Protein AF-A0A9D2F2S7-F1 (afdb_monomer_lite)

Structure (mmCIF, N/CA/C/O backbone):
data_AF-A0A9D2F2S7-F1
#
_entry.id   AF-A0A9D2F2S7-F1
#
loop_
_atom_site.group_PDB
_atom_site.id
_atom_site.type_symbol
_atom_site.label_atom_id
_atom_site.label_alt_id
_atom_site.label_comp_id
_atom_site.label_asym_id
_atom_site.label_entity_id
_atom_site.label_seq_id
_atom_site.pdbx_PDB_ins_code
_atom_site.Cartn_x
_atom_site.Cartn_y
_atom_site.Cartn_z
_atom_site.occupancy
_atom_site.B_iso_or_equiv
_atom_site.auth_seq_id
_atom_site.auth_comp_id
_atom_site.auth_asym_id
_atom_site.auth_atom_id
_atom_site.pdbx_PDB_model_num
ATOM 1 N N . MET A 1 1 ? -14.289 27.407 26.993 1.00 36.75 1 MET A N 1
ATOM 2 C CA . MET A 1 1 ? -13.180 26.966 26.116 1.00 36.75 1 MET A CA 1
ATOM 3 C C . MET A 1 1 ? -13.785 26.617 24.763 1.00 36.75 1 MET A C 1
ATOM 5 O O . MET A 1 1 ? -14.788 25.922 24.744 1.00 36.75 1 MET A O 1
ATOM 9 N N . ASN A 1 2 ? -13.261 27.208 23.687 1.00 32.12 2 ASN A N 1
ATOM 10 C CA . ASN A 1 2 ? -13.871 27.303 22.353 1.00 32.12 2 ASN A CA 1
ATOM 11 C C . ASN A 1 2 ? -14.291 25.959 21.729 1.00 32.12 2 ASN A C 1
ATOM 13 O O . ASN A 1 2 ? -13.457 25.080 21.537 1.00 32.12 2 ASN A O 1
ATOM 17 N N . GLU A 1 3 ? -15.547 25.870 21.282 1.00 39.00 3 GLU A N 1
ATOM 18 C CA . GLU A 1 3 ? -16.088 24.775 20.455 1.00 39.00 3 GLU A CA 1
ATOM 19 C C . GLU A 1 3 ? -15.627 24.815 18.976 1.00 39.00 3 GLU A C 1
ATOM 21 O O . GLU A 1 3 ? -16.043 23.996 18.163 1.00 39.00 3 GLU A O 1
ATOM 26 N N . CYS A 1 4 ? -14.737 25.742 18.605 1.00 36.19 4 CYS A N 1
ATOM 27 C CA . CYS A 1 4 ? -14.435 26.095 17.211 1.00 36.19 4 CYS A CA 1
ATOM 28 C C . CYS A 1 4 ? -13.336 25.243 16.530 1.00 36.19 4 CYS A C 1
ATOM 30 O O . CYS A 1 4 ? -12.723 25.693 15.571 1.00 36.19 4 CYS A O 1
ATOM 32 N N . ASN A 1 5 ? -13.026 24.033 17.011 1.00 45.00 5 ASN A N 1
ATOM 33 C CA . ASN A 1 5 ? -12.027 23.181 16.340 1.00 45.00 5 ASN A CA 1
ATOM 34 C C . ASN A 1 5 ? -12.241 21.674 16.571 1.00 45.00 5 ASN A C 1
ATOM 36 O O . ASN A 1 5 ? -11.300 20.929 16.844 1.00 45.00 5 ASN A O 1
ATOM 40 N N . LYS A 1 6 ? -13.486 21.190 16.455 1.00 58.75 6 LYS A N 1
ATOM 41 C CA . LYS A 1 6 ? -13.722 19.745 16.293 1.00 58.75 6 LYS A CA 1
ATOM 42 C C . LYS A 1 6 ? -13.285 19.331 14.887 1.00 58.75 6 LYS A C 1
ATOM 44 O O . LYS A 1 6 ? -14.079 19.324 13.952 1.00 58.75 6 LYS A O 1
ATOM 49 N N . ILE A 1 7 ? -11.996 19.038 14.739 1.00 64.56 7 ILE A N 1
ATOM 50 C CA . ILE A 1 7 ? -11.441 18.421 13.532 1.00 64.56 7 ILE A CA 1
ATOM 51 C C . ILE A 1 7 ? -12.136 17.063 13.358 1.00 64.56 7 ILE A C 1
ATOM 53 O O . ILE A 1 7 ? -12.169 16.264 14.295 1.00 64.56 7 ILE A O 1
ATOM 57 N N . ALA A 1 8 ? -12.731 16.830 12.186 1.00 69.31 8 ALA A N 1
ATOM 58 C CA . ALA A 1 8 ? -13.354 15.552 11.853 1.00 69.31 8 ALA A CA 1
ATOM 59 C C . ALA A 1 8 ? -12.310 14.425 11.888 1.00 69.31 8 ALA A C 1
ATOM 61 O O . ALA A 1 8 ? -11.159 14.646 11.514 1.00 69.31 8 ALA A O 1
ATOM 62 N N . ASP A 1 9 ? -12.705 13.227 12.327 1.00 72.38 9 ASP A N 1
ATOM 63 C CA . ASP A 1 9 ? -11.800 12.075 12.351 1.00 72.38 9 ASP A CA 1
ATOM 64 C C . ASP A 1 9 ? -11.354 11.734 10.914 1.00 72.38 9 ASP A C 1
ATOM 66 O O . ASP A 1 9 ? -12.202 11.414 10.077 1.00 72.38 9 ASP A O 1
ATOM 70 N N . PRO A 1 10 ? -10.048 11.815 10.594 1.00 78.56 10 PRO A N 1
ATOM 71 C CA . PRO A 1 10 ? -9.540 11.551 9.248 1.00 78.56 10 PRO A CA 1
ATOM 72 C C . PRO A 1 10 ? -9.424 10.056 8.926 1.00 78.56 10 PRO A C 1
ATOM 74 O O . PRO A 1 10 ? -9.244 9.688 7.762 1.00 78.56 10 PRO A O 1
ATOM 77 N N . THR A 1 11 ? -9.508 9.191 9.938 1.00 78.75 11 THR A N 1
ATOM 78 C CA . THR A 1 11 ? -9.300 7.740 9.824 1.00 78.75 11 THR A CA 1
ATOM 79 C C . THR A 1 11 ? -10.209 7.068 8.781 1.00 78.75 11 THR A C 1
ATOM 81 O O . THR A 1 11 ? -9.697 6.293 7.971 1.00 78.75 11 THR A O 1
ATOM 84 N N . PRO A 1 12 ? -11.522 7.372 8.704 1.00 82.19 12 PRO A N 1
ATOM 85 C CA . PRO A 1 12 ? -12.415 6.724 7.747 1.00 82.19 12 PRO A CA 1
ATOM 86 C C . PRO A 1 12 ? -12.049 7.049 6.294 1.00 82.19 12 PRO A C 1
ATOM 88 O O . PRO A 1 12 ? -12.023 6.161 5.442 1.00 82.19 12 PRO A O 1
ATOM 91 N N . LEU A 1 13 ? -11.711 8.315 6.022 1.00 82.12 13 LEU A N 1
ATOM 92 C CA . LEU A 1 13 ? -11.285 8.766 4.699 1.00 82.12 13 LEU A CA 1
ATOM 93 C C . LEU A 1 13 ? -9.942 8.137 4.314 1.00 82.12 13 LEU A C 1
ATOM 95 O O . LEU A 1 13 ? -9.804 7.630 3.203 1.00 82.12 13 LEU A O 1
ATOM 99 N N . GLY A 1 14 ? -8.977 8.121 5.240 1.00 79.06 14 GLY A N 1
ATOM 100 C CA . GLY A 1 14 ? -7.673 7.492 5.026 1.00 79.06 14 GLY A CA 1
ATOM 101 C C . GLY A 1 14 ? -7.805 6.010 4.679 1.00 79.06 14 GLY A C 1
ATOM 102 O O . GLY A 1 14 ? -7.175 5.542 3.729 1.00 79.06 14 GLY A O 1
ATOM 103 N N . ASN A 1 15 ? -8.685 5.289 5.375 1.00 83.00 15 ASN A N 1
ATOM 104 C CA . ASN A 1 15 ? -8.913 3.869 5.130 1.00 83.00 15 ASN A CA 1
ATOM 105 C C . ASN A 1 15 ? -9.568 3.602 3.767 1.00 83.00 15 ASN A C 1
ATOM 107 O O . ASN A 1 15 ? -9.100 2.738 3.025 1.00 83.00 15 ASN A O 1
ATOM 111 N N . ILE A 1 16 ? -10.591 4.374 3.391 1.00 84.88 16 ILE A N 1
ATOM 112 C CA . ILE A 1 16 ? -11.255 4.231 2.084 1.00 84.88 16 ILE A CA 1
ATOM 113 C C . ILE A 1 16 ? -10.281 4.524 0.945 1.00 84.88 16 ILE A C 1
ATOM 115 O O . ILE A 1 16 ? -10.168 3.721 0.020 1.00 84.88 16 ILE A O 1
ATOM 119 N N . VAL A 1 17 ? -9.556 5.644 1.014 1.00 82.56 17 VAL A N 1
ATOM 120 C CA . VAL A 1 17 ? -8.612 6.036 -0.042 1.00 82.56 17 VAL A CA 1
ATOM 121 C C . VAL A 1 17 ? -7.488 5.009 -0.164 1.00 82.56 17 VAL A C 1
ATOM 123 O O . VAL A 1 17 ? -7.182 4.581 -1.273 1.00 82.56 17 VAL A O 1
ATOM 126 N N . THR A 1 18 ? -6.925 4.546 0.955 1.00 81.88 18 THR A N 1
ATOM 127 C CA . THR A 1 18 ? -5.880 3.507 0.949 1.00 81.88 18 THR A CA 1
ATOM 128 C C . THR A 1 18 ? -6.398 2.202 0.342 1.00 81.88 18 THR A C 1
ATOM 130 O O . THR A 1 18 ? -5.731 1.614 -0.506 1.00 81.88 18 THR A O 1
ATOM 133 N N . GLY A 1 19 ? -7.605 1.762 0.712 1.00 81.69 19 GLY A N 1
ATOM 134 C CA . GLY A 1 19 ? -8.217 0.562 0.141 1.00 81.69 19 GLY A CA 1
ATOM 135 C C . GLY A 1 19 ? -8.464 0.681 -1.366 1.00 81.69 19 GLY A C 1
ATOM 136 O O . GLY A 1 19 ? -8.109 -0.224 -2.119 1.00 81.69 19 GLY A O 1
ATOM 137 N N . LEU A 1 20 ? -8.992 1.819 -1.828 1.00 82.81 20 LEU A N 1
ATOM 138 C CA . LEU A 1 20 ? -9.206 2.092 -3.253 1.00 82.81 20 LEU A CA 1
ATOM 139 C C . LEU A 1 20 ? -7.895 2.123 -4.043 1.00 82.81 20 LEU A C 1
ATOM 141 O O . LEU A 1 20 ? -7.837 1.576 -5.139 1.00 82.81 20 LEU A O 1
ATOM 145 N N . VAL A 1 21 ? -6.838 2.715 -3.486 1.00 79.75 21 VAL A N 1
ATOM 146 C CA . VAL A 1 21 ? -5.507 2.732 -4.108 1.00 79.75 21 VAL A CA 1
ATOM 147 C C . VAL A 1 21 ? -4.931 1.327 -4.233 1.00 79.75 21 VAL A C 1
ATOM 149 O O . VAL A 1 21 ? -4.371 0.982 -5.269 1.00 79.75 21 VAL A O 1
ATOM 152 N N . LEU A 1 22 ? -5.067 0.492 -3.204 1.00 80.00 22 LEU A N 1
ATOM 153 C CA . LEU A 1 22 ? -4.606 -0.893 -3.288 1.00 80.00 22 LEU A CA 1
ATOM 154 C C . LEU A 1 22 ? -5.397 -1.676 -4.345 1.00 80.00 22 LEU A C 1
ATOM 156 O O . LEU A 1 22 ? -4.795 -2.432 -5.103 1.00 80.00 22 LEU A O 1
ATOM 160 N N . PHE A 1 23 ? -6.707 -1.434 -4.473 1.00 80.75 23 PHE A N 1
ATOM 161 C CA . PHE A 1 23 ? -7.528 -2.005 -5.547 1.00 80.75 23 PHE A CA 1
ATOM 162 C C . PHE A 1 23 ? -7.193 -1.478 -6.945 1.00 80.75 23 PHE A C 1
ATOM 164 O O . PHE A 1 23 ? -7.424 -2.187 -7.918 1.00 80.75 23 PHE A O 1
ATOM 171 N N . THR A 1 24 ? -6.678 -0.262 -7.100 1.00 74.94 24 THR A N 1
ATOM 172 C CA . THR A 1 24 ? -6.261 0.235 -8.422 1.00 74.94 24 THR A CA 1
ATOM 173 C C . THR A 1 24 ? -4.842 -0.196 -8.771 1.00 74.94 24 THR A C 1
ATOM 175 O O . THR A 1 24 ? -4.554 -0.464 -9.936 1.00 74.94 24 THR A O 1
ATOM 178 N N . LEU A 1 25 ? -3.963 -0.322 -7.775 1.00 73.38 25 LEU A N 1
ATOM 179 C CA . LEU A 1 25 ? -2.566 -0.703 -7.969 1.00 73.38 25 LEU A CA 1
ATOM 180 C C . LEU A 1 25 ? -2.335 -2.216 -7.995 1.00 73.38 25 LEU A C 1
ATOM 182 O O . LEU A 1 25 ? -1.302 -2.628 -8.514 1.00 73.38 25 LEU A O 1
ATOM 186 N N . TRP A 1 26 ? -3.250 -3.063 -7.510 1.00 75.44 26 TRP A N 1
ATOM 187 C CA . TRP A 1 26 ? -3.022 -4.518 -7.488 1.00 75.44 26 TRP A CA 1
ATOM 188 C C . TRP A 1 26 ? -2.575 -5.116 -8.841 1.00 75.44 26 TRP A C 1
ATOM 190 O O . TRP A 1 26 ? -1.590 -5.854 -8.838 1.00 75.44 26 TRP A O 1
ATOM 200 N N . PRO A 1 27 ? -3.157 -4.777 -10.017 1.00 71.44 27 PRO A N 1
ATOM 201 C CA . PRO A 1 27 ? -2.738 -5.394 -11.276 1.00 71.44 27 PRO A CA 1
ATOM 202 C C . PRO A 1 27 ? -1.309 -4.977 -11.641 1.00 71.44 27 PRO A C 1
ATOM 204 O O . PRO A 1 27 ? -0.564 -5.739 -12.250 1.00 71.44 27 PRO A O 1
ATOM 207 N N . VAL A 1 28 ? -0.914 -3.774 -11.224 1.00 71.00 28 VAL A N 1
ATOM 208 C CA . VAL A 1 28 ? 0.421 -3.212 -11.418 1.00 71.00 28 VAL A CA 1
ATOM 209 C C . VAL A 1 28 ? 1.436 -3.883 -10.490 1.00 71.00 28 VAL A C 1
ATOM 211 O O . VAL A 1 28 ? 2.498 -4.302 -10.943 1.00 71.00 28 VAL A O 1
ATOM 214 N N . LEU A 1 29 ? 1.094 -4.049 -9.209 1.00 68.75 29 LEU A N 1
ATOM 215 C CA . LEU A 1 29 ? 1.954 -4.666 -8.192 1.00 68.75 29 LEU A CA 1
ATOM 216 C C . LEU A 1 29 ? 2.286 -6.132 -8.502 1.00 68.75 29 LEU A C 1
ATOM 218 O O . LEU A 1 29 ? 3.364 -6.606 -8.150 1.00 68.75 29 LEU A O 1
ATOM 222 N N . PHE A 1 30 ? 1.381 -6.841 -9.179 1.00 68.81 30 PHE A N 1
ATOM 223 C CA . PHE A 1 30 ? 1.549 -8.259 -9.515 1.00 68.81 30 PHE A CA 1
ATOM 224 C C . PHE A 1 30 ? 1.938 -8.514 -10.975 1.00 68.81 30 PHE A C 1
ATOM 226 O O . PHE A 1 30 ? 2.022 -9.671 -11.381 1.00 68.81 30 PHE A O 1
ATOM 233 N N . GLY A 1 31 ? 2.223 -7.461 -11.750 1.00 66.75 31 GLY A N 1
ATOM 234 C CA . GLY A 1 31 ? 2.655 -7.584 -13.148 1.00 66.75 31 GLY A CA 1
ATOM 235 C C . GLY A 1 31 ? 1.577 -8.134 -14.086 1.00 66.75 31 GLY A C 1
ATOM 236 O O . GLY A 1 31 ? 1.901 -8.728 -15.108 1.00 66.75 31 GLY A O 1
ATOM 237 N N . LEU A 1 32 ? 0.304 -7.967 -13.721 1.00 70.25 32 LEU A N 1
ATOM 238 C CA . LEU A 1 32 ? -0.859 -8.325 -14.539 1.00 70.25 32 LEU A CA 1
ATOM 239 C C . LEU A 1 32 ? -1.264 -7.190 -15.493 1.00 70.25 32 LEU A C 1
ATOM 241 O O . LEU A 1 32 ? -2.006 -7.425 -16.442 1.00 70.25 32 LEU A O 1
ATOM 245 N N . ALA A 1 33 ? -0.803 -5.965 -15.230 1.00 70.38 33 ALA A N 1
ATOM 246 C CA . ALA A 1 33 ? -0.967 -4.815 -16.110 1.00 70.38 33 ALA A CA 1
ATOM 247 C C . ALA A 1 33 ? 0.213 -4.694 -17.081 1.00 70.38 33 ALA A C 1
ATOM 249 O O . ALA A 1 33 ? 1.373 -4.795 -16.677 1.00 70.38 33 ALA A O 1
ATOM 250 N N . ASP A 1 34 ? -0.088 -4.415 -18.348 1.00 69.94 34 ASP A N 1
ATOM 251 C CA . ASP A 1 34 ? 0.914 -4.009 -19.328 1.00 69.94 34 ASP A CA 1
ATOM 252 C C . ASP A 1 34 ? 1.375 -2.557 -19.086 1.00 69.94 34 ASP A C 1
ATOM 254 O O . ASP A 1 34 ? 0.798 -1.800 -18.297 1.00 69.94 34 ASP A O 1
ATOM 258 N N . THR A 1 35 ? 2.451 -2.144 -19.757 1.00 68.06 35 THR A N 1
ATOM 259 C CA . THR A 1 35 ? 3.027 -0.795 -19.615 1.00 68.06 35 THR A CA 1
ATOM 260 C C . THR A 1 35 ? 2.041 0.312 -19.989 1.00 68.06 35 THR A C 1
ATOM 262 O O . THR A 1 35 ? 2.069 1.387 -19.390 1.00 68.06 35 THR A O 1
ATOM 265 N N . THR A 1 36 ? 1.130 0.047 -20.925 1.00 70.25 36 THR A N 1
ATOM 266 C CA . THR A 1 36 ? 0.043 0.947 -21.329 1.00 70.25 36 THR A CA 1
ATOM 267 C C . THR A 1 36 ? -1.018 1.117 -20.242 1.00 70.25 36 THR A C 1
ATOM 269 O O . THR A 1 36 ? -1.390 2.250 -19.929 1.00 70.25 36 THR A O 1
ATOM 272 N N . ALA A 1 37 ? -1.463 0.037 -19.599 1.00 69.50 37 ALA A N 1
ATOM 273 C CA . ALA A 1 37 ? -2.387 0.090 -18.470 1.00 69.50 37 ALA A CA 1
ATOM 274 C C . ALA A 1 37 ? -1.737 0.743 -17.244 1.00 69.50 37 ALA A C 1
ATOM 276 O O . ALA A 1 37 ? -2.373 1.562 -16.578 1.00 69.50 37 ALA A O 1
ATOM 277 N N . MET A 1 38 ? -0.455 0.460 -16.980 1.00 67.31 38 MET A N 1
ATOM 278 C CA . MET A 1 38 ? 0.314 1.169 -15.952 1.00 67.31 38 MET A CA 1
ATOM 279 C C . MET A 1 38 ? 0.336 2.674 -16.231 1.00 67.31 38 MET A C 1
ATOM 281 O O . MET A 1 38 ? 0.018 3.459 -15.341 1.00 67.31 38 MET A O 1
ATOM 285 N N . ALA A 1 39 ? 0.639 3.087 -17.464 1.00 68.12 39 ALA A N 1
ATOM 286 C CA . ALA A 1 39 ? 0.673 4.497 -17.841 1.00 68.12 39 ALA A CA 1
ATOM 287 C C . ALA A 1 39 ? -0.688 5.199 -17.685 1.00 68.12 39 ALA A C 1
ATOM 289 O O . ALA A 1 39 ? -0.735 6.363 -17.285 1.00 68.12 39 ALA A O 1
ATOM 290 N N . ALA A 1 40 ? -1.791 4.493 -17.944 1.00 70.69 40 ALA A N 1
ATOM 291 C CA . ALA A 1 40 ? -3.142 5.036 -17.829 1.00 70.69 40 ALA A CA 1
ATOM 292 C C . ALA A 1 40 ? -3.629 5.170 -16.374 1.00 70.69 40 ALA A C 1
ATOM 294 O O . ALA A 1 40 ? -4.303 6.144 -16.044 1.00 70.69 40 ALA A O 1
ATOM 295 N N . VAL A 1 41 ? -3.305 4.211 -15.499 1.00 70.69 41 VAL A N 1
ATOM 296 C CA . VAL A 1 41 ? -3.812 4.158 -14.109 1.00 70.69 41 VAL A CA 1
ATOM 297 C C . VAL A 1 41 ? -2.958 4.988 -13.145 1.00 70.69 41 VAL A C 1
ATOM 299 O O . VAL A 1 41 ? -3.451 5.507 -12.143 1.00 70.69 41 VAL A O 1
ATOM 302 N N . MET A 1 42 ? -1.679 5.170 -13.458 1.00 71.62 42 MET A N 1
ATOM 303 C CA . MET A 1 42 ? -0.708 5.835 -12.591 1.00 71.62 42 MET A CA 1
ATOM 304 C C . MET A 1 42 ? -1.035 7.282 -12.189 1.00 71.62 42 MET A C 1
ATOM 306 O O . MET A 1 42 ? -0.892 7.596 -11.006 1.00 71.62 42 MET A O 1
ATOM 310 N N . PRO A 1 43 ? -1.510 8.168 -13.088 1.00 69.00 43 PRO A N 1
ATOM 311 C CA . PRO A 1 43 ? -1.933 9.515 -12.701 1.00 69.00 43 PRO A CA 1
ATOM 312 C C . PRO A 1 43 ? -3.067 9.508 -11.667 1.00 69.00 43 PRO A C 1
ATOM 314 O O . PRO A 1 43 ? -3.077 10.329 -10.752 1.00 69.00 43 PRO A O 1
ATOM 317 N N . TRP A 1 44 ? -3.989 8.545 -11.768 1.00 69.81 44 TRP A N 1
ATOM 318 C CA . TRP A 1 44 ? -5.102 8.385 -10.829 1.00 69.81 44 TRP A CA 1
ATOM 319 C C . TRP A 1 44 ? -4.635 7.872 -9.470 1.00 69.81 44 TRP A C 1
ATOM 321 O O . TRP A 1 44 ? -5.079 8.373 -8.439 1.00 69.81 44 TRP A O 1
ATOM 331 N N . ALA A 1 45 ? -3.704 6.916 -9.457 1.00 70.75 45 ALA A N 1
ATOM 332 C CA . ALA A 1 45 ? -3.085 6.455 -8.219 1.00 70.75 45 ALA A CA 1
ATOM 333 C C . ALA A 1 45 ? -2.315 7.598 -7.533 1.00 70.75 45 ALA A C 1
ATOM 335 O O . ALA A 1 45 ? -2.504 7.844 -6.344 1.00 70.75 45 ALA A O 1
ATOM 336 N N . LEU A 1 46 ? -1.521 8.369 -8.283 1.00 73.19 46 LEU A N 1
ATOM 337 C CA . LEU A 1 46 ? -0.778 9.520 -7.759 1.00 73.19 46 LEU A CA 1
ATOM 338 C C . LEU A 1 46 ? -1.690 10.636 -7.230 1.00 73.19 46 LEU A C 1
ATOM 340 O O . LEU A 1 46 ? -1.337 11.286 -6.246 1.00 73.19 46 LEU A O 1
ATOM 344 N N . ALA A 1 47 ? -2.878 10.828 -7.809 1.00 73.88 47 ALA A N 1
ATOM 345 C CA . ALA A 1 47 ? -3.863 11.785 -7.303 1.00 73.88 47 ALA A CA 1
ATOM 346 C C . ALA A 1 47 ? -4.361 11.449 -5.882 1.00 73.88 47 ALA A C 1
ATOM 348 O O . ALA A 1 47 ? -4.799 12.342 -5.155 1.00 73.88 47 ALA A O 1
ATOM 349 N N . ALA A 1 48 ? -4.249 10.191 -5.445 1.00 73.75 48 ALA A N 1
ATOM 350 C CA . ALA A 1 48 ? -4.587 9.789 -4.082 1.00 73.75 48 ALA A CA 1
ATOM 351 C C . ALA A 1 48 ? -3.490 10.129 -3.054 1.00 73.75 48 ALA A C 1
ATOM 353 O O . ALA A 1 48 ? -3.789 10.264 -1.867 1.00 73.75 48 ALA A O 1
ATOM 354 N N . ALA A 1 49 ? -2.236 10.325 -3.480 1.00 75.75 49 ALA A N 1
ATOM 355 C CA . ALA A 1 49 ? -1.117 10.649 -2.593 1.00 75.75 49 ALA A CA 1
ATOM 356 C C . ALA A 1 49 ? -1.348 11.895 -1.706 1.00 75.75 49 ALA A C 1
ATOM 358 O O . ALA A 1 49 ? -1.150 11.787 -0.491 1.00 75.75 49 ALA A O 1
ATOM 359 N N . PRO A 1 50 ? -1.810 13.057 -2.222 1.00 77.75 50 PRO A N 1
ATOM 360 C CA . PRO A 1 50 ? -2.090 14.216 -1.372 1.00 77.75 50 PRO A CA 1
ATOM 361 C C . PRO A 1 50 ? -3.199 13.941 -0.352 1.00 77.75 50 PRO A C 1
ATOM 363 O O . PRO A 1 50 ? -3.088 14.375 0.792 1.00 77.75 50 PRO A O 1
ATOM 366 N N . LEU A 1 51 ? -4.235 13.179 -0.718 1.00 80.44 51 LEU A N 1
ATOM 367 C CA . LEU A 1 51 ? -5.311 12.813 0.207 1.00 80.44 51 LEU A CA 1
ATOM 368 C C . LEU A 1 51 ? -4.785 11.952 1.359 1.00 80.44 51 LEU A C 1
ATOM 370 O O . LEU A 1 51 ? -5.119 12.200 2.519 1.00 80.44 51 LEU A O 1
ATOM 374 N N . ILE A 1 52 ? -3.910 10.984 1.081 1.00 79.06 52 ILE A N 1
ATOM 375 C CA . ILE A 1 52 ? -3.372 10.139 2.149 1.00 79.06 52 ILE A CA 1
ATOM 376 C C . ILE A 1 52 ? -2.368 10.895 3.028 1.00 79.06 52 ILE A C 1
ATOM 378 O O . ILE A 1 52 ? -2.396 10.747 4.252 1.00 79.06 52 ILE A O 1
ATOM 382 N N . LEU A 1 53 ? -1.546 11.778 2.455 1.00 79.94 53 LEU A N 1
ATOM 383 C CA . LEU A 1 53 ? -0.675 12.656 3.244 1.00 79.94 53 LEU A CA 1
ATOM 384 C C . LEU A 1 53 ? -1.487 13.567 4.172 1.00 79.94 53 LEU A C 1
ATOM 386 O O . LEU A 1 53 ? -1.146 13.706 5.347 1.00 79.94 53 LEU A O 1
ATOM 390 N N . LEU A 1 54 ? -2.591 14.134 3.679 1.00 82.50 54 LEU A N 1
ATOM 391 C CA . LEU A 1 54 ? -3.490 14.962 4.482 1.00 82.50 54 LEU A CA 1
ATOM 392 C C . LEU A 1 54 ? -4.135 14.164 5.619 1.00 82.50 54 LEU A C 1
ATOM 394 O O . LEU A 1 54 ? -4.096 14.612 6.765 1.00 82.50 54 LEU A O 1
ATOM 398 N N . THR A 1 55 ? -4.676 12.975 5.338 1.00 81.69 55 THR A N 1
ATOM 399 C CA . THR A 1 55 ? -5.288 12.128 6.381 1.00 81.69 55 THR A CA 1
ATOM 400 C C . THR A 1 55 ? -4.265 11.662 7.420 1.00 81.69 55 THR A C 1
ATOM 402 O O . THR A 1 55 ? -4.566 11.667 8.612 1.00 81.69 55 THR A O 1
ATOM 405 N N . SER A 1 56 ? -3.032 11.355 7.007 1.00 78.94 56 SER A N 1
ATOM 406 C CA . SER A 1 56 ? -1.942 10.972 7.916 1.00 78.94 56 SER A CA 1
ATOM 407 C C . SER A 1 56 ? -1.505 12.147 8.795 1.00 78.94 56 SER A C 1
ATOM 409 O O 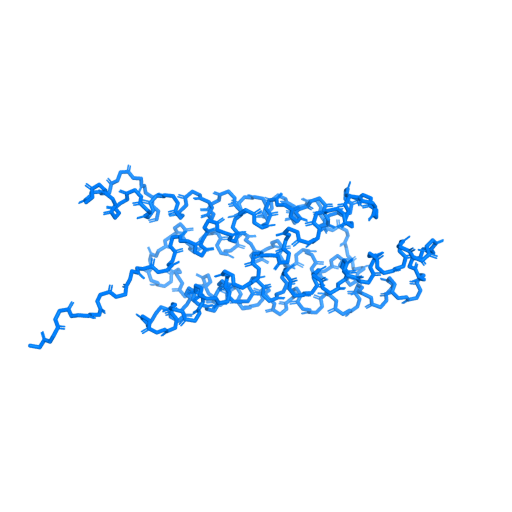. SER A 1 56 ? -1.379 12.003 10.010 1.00 78.94 56 SER A O 1
ATOM 411 N N . ALA A 1 57 ? -1.341 13.341 8.216 1.00 81.50 57 ALA A N 1
ATOM 412 C CA . ALA A 1 57 ? -1.009 14.554 8.964 1.00 81.50 57 ALA A CA 1
ATOM 413 C C . ALA A 1 57 ? -2.111 14.935 9.966 1.00 81.50 57 ALA A C 1
ATOM 415 O O . ALA A 1 57 ? -1.819 15.346 11.091 1.00 81.50 57 ALA A O 1
ATOM 416 N N . GLN A 1 58 ? -3.380 14.777 9.586 1.00 81.88 58 GLN A N 1
ATOM 417 C CA . GLN A 1 58 ? -4.504 14.989 10.494 1.00 81.88 58 GLN A CA 1
ATOM 418 C C . GLN A 1 58 ? -4.547 13.925 11.599 1.00 81.88 58 GLN A C 1
ATOM 420 O O . GLN A 1 58 ? -4.771 14.284 12.751 1.00 81.88 58 GLN A O 1
ATOM 425 N N . ALA A 1 59 ? -4.252 12.657 11.295 1.00 79.50 59 ALA A N 1
ATOM 426 C CA . ALA A 1 59 ? -4.179 11.589 12.294 1.00 79.50 59 ALA A CA 1
ATOM 427 C C . ALA A 1 59 ? -3.062 11.832 13.329 1.00 79.50 59 ALA A C 1
ATOM 429 O O . ALA A 1 59 ? -3.260 11.589 14.519 1.00 79.50 59 ALA A O 1
ATOM 430 N N . PHE A 1 60 ? -1.920 12.401 12.916 1.00 79.19 60 PHE A N 1
ATOM 431 C CA . PHE A 1 60 ? -0.893 12.873 13.856 1.00 79.19 60 PHE A CA 1
ATOM 432 C C . PHE A 1 60 ? -1.408 13.994 14.763 1.00 79.19 60 PHE A C 1
ATOM 434 O O . PHE A 1 60 ? -1.153 13.979 15.966 1.00 79.19 60 PHE A O 1
ATOM 441 N N . ARG A 1 61 ? -2.165 14.952 14.213 1.00 79.44 61 ARG A N 1
ATOM 442 C CA . ARG A 1 61 ? -2.737 16.067 14.989 1.00 79.44 61 ARG A CA 1
ATOM 443 C C . ARG A 1 61 ? -3.803 15.622 15.991 1.00 79.44 61 ARG A C 1
ATOM 445 O O . ARG A 1 61 ? -3.963 16.284 17.010 1.00 79.44 61 ARG A O 1
ATOM 452 N N . THR A 1 62 ? -4.508 14.522 15.732 1.00 76.19 62 THR A N 1
ATOM 453 C CA . THR A 1 62 ? -5.516 13.956 16.645 1.00 76.19 62 THR A CA 1
ATOM 454 C C . THR A 1 62 ? -4.939 12.944 17.644 1.00 76.19 62 THR A C 1
ATOM 456 O O . THR A 1 62 ? -5.687 12.381 18.439 1.00 76.19 62 THR A O 1
ATOM 459 N N . GLY A 1 63 ? -3.619 12.714 17.639 1.00 73.94 63 GLY A N 1
ATOM 460 C CA . GLY A 1 63 ? -2.945 11.777 18.547 1.00 73.94 63 GLY A CA 1
ATOM 461 C C . GLY A 1 63 ? -3.038 10.303 18.131 1.00 73.94 63 GLY A C 1
ATOM 462 O O . GLY A 1 63 ? -2.534 9.436 18.845 1.00 73.94 63 GLY A O 1
ATOM 463 N N . ASN A 1 64 ? -3.621 9.994 16.967 1.00 76.19 64 ASN A N 1
ATOM 464 C CA . ASN A 1 64 ? -3.679 8.640 16.412 1.00 76.19 64 ASN A CA 1
ATOM 465 C C . ASN A 1 64 ? -2.378 8.295 15.663 1.00 76.19 64 ASN A C 1
ATOM 467 O O . ASN A 1 64 ? -2.345 8.148 14.440 1.00 76.19 64 ASN A O 1
ATOM 471 N N . VAL A 1 65 ? -1.285 8.168 16.420 1.00 74.56 65 VAL A N 1
ATOM 472 C CA . VAL A 1 65 ? 0.063 7.912 15.884 1.00 74.56 65 VAL A CA 1
ATOM 473 C C . VAL A 1 65 ? 0.131 6.578 15.138 1.00 74.56 65 VAL A C 1
ATOM 475 O O . VAL A 1 65 ? 0.748 6.495 14.082 1.00 74.56 65 VAL A O 1
ATOM 478 N N . ILE A 1 66 ? -0.537 5.540 15.647 1.00 71.50 66 ILE A N 1
ATOM 479 C CA . ILE A 1 66 ? -0.504 4.203 15.038 1.00 71.50 66 ILE A CA 1
ATOM 480 C C . ILE A 1 66 ? -1.193 4.218 13.667 1.00 71.50 66 ILE A C 1
ATOM 482 O O . ILE A 1 66 ? -0.629 3.712 12.698 1.00 71.50 66 ILE A O 1
ATOM 486 N N . GLY A 1 67 ? -2.374 4.836 13.560 1.00 69.25 67 GLY A N 1
ATOM 487 C CA . GLY A 1 67 ? -3.081 4.979 12.285 1.00 69.25 67 GLY A CA 1
ATOM 488 C C . GLY A 1 67 ? -2.324 5.857 11.287 1.00 69.25 67 GLY A C 1
ATOM 489 O O . GLY A 1 67 ? -2.248 5.518 10.107 1.00 69.25 67 GLY A O 1
ATOM 490 N N . ALA A 1 68 ? -1.703 6.941 11.761 1.00 71.12 68 ALA A N 1
ATOM 491 C CA . ALA A 1 68 ? -0.898 7.829 10.927 1.00 71.12 68 ALA A CA 1
ATOM 492 C C . ALA A 1 68 ? 0.342 7.127 10.351 1.00 71.12 68 ALA A C 1
ATOM 494 O O . ALA A 1 68 ? 0.640 7.273 9.167 1.00 71.12 68 ALA A O 1
ATOM 495 N N . VAL A 1 69 ? 1.039 6.331 11.168 1.00 73.69 69 VAL A N 1
ATOM 496 C CA . VAL A 1 69 ? 2.207 5.554 10.733 1.00 73.69 69 VAL A CA 1
ATOM 497 C C . VAL A 1 69 ? 1.794 4.418 9.804 1.00 73.69 69 VAL A C 1
ATOM 499 O O . VAL A 1 69 ? 2.451 4.221 8.790 1.00 73.69 69 VAL A O 1
ATOM 502 N N . ALA A 1 70 ? 0.700 3.705 10.087 1.00 71.88 70 ALA A N 1
ATOM 503 C CA . ALA A 1 70 ? 0.213 2.642 9.209 1.00 71.88 70 ALA A CA 1
ATOM 504 C C . ALA A 1 70 ? -0.170 3.191 7.825 1.00 71.88 70 ALA A C 1
ATOM 506 O O . ALA A 1 70 ? 0.363 2.730 6.818 1.00 71.88 70 ALA A O 1
ATOM 507 N N . ASN A 1 71 ? -1.014 4.225 7.763 1.00 72.00 71 ASN A N 1
ATOM 508 C CA . ASN A 1 71 ? -1.429 4.832 6.493 1.00 72.00 71 ASN A CA 1
ATOM 509 C C . ASN A 1 71 ? -0.259 5.514 5.771 1.00 72.00 71 ASN A C 1
ATOM 511 O O . ASN A 1 71 ? -0.143 5.395 4.551 1.00 72.00 71 ASN A O 1
ATOM 515 N N . GLY A 1 72 ? 0.636 6.173 6.509 1.00 69.00 72 GLY A N 1
ATOM 516 C CA . GLY A 1 72 ? 1.825 6.821 5.961 1.00 69.00 72 GLY A CA 1
ATOM 517 C C . GLY A 1 72 ? 2.854 5.832 5.409 1.00 69.00 72 GLY A C 1
ATOM 518 O O . GLY A 1 72 ? 3.360 6.044 4.312 1.00 69.00 72 GLY A O 1
ATOM 519 N N . ALA A 1 73 ? 3.137 4.737 6.119 1.00 69.69 73 ALA A N 1
ATOM 520 C CA . ALA A 1 73 ? 4.071 3.703 5.671 1.00 69.69 73 ALA A CA 1
ATOM 521 C C . ALA A 1 73 ? 3.519 2.926 4.474 1.00 69.69 73 ALA A C 1
ATOM 523 O O . ALA A 1 73 ? 4.229 2.751 3.484 1.00 69.69 73 ALA A O 1
ATOM 524 N N . LEU A 1 74 ? 2.245 2.520 4.537 1.00 69.94 74 LEU A N 1
ATOM 525 C CA . LEU A 1 74 ? 1.567 1.853 3.428 1.00 69.94 74 LEU A CA 1
ATOM 526 C C . LEU A 1 74 ? 1.613 2.735 2.185 1.00 69.94 74 LEU A C 1
ATOM 528 O O . LEU A 1 74 ? 2.092 2.298 1.150 1.00 69.94 74 LEU A O 1
ATOM 532 N N . SER A 1 75 ? 1.237 4.004 2.310 1.00 67.69 75 SER A N 1
ATOM 533 C CA . SER A 1 75 ? 1.196 4.925 1.171 1.00 67.69 75 SER A CA 1
ATOM 534 C C . SER A 1 75 ? 2.577 5.338 0.690 1.00 67.69 75 SER A C 1
ATOM 536 O O . SER A 1 75 ? 2.799 5.439 -0.508 1.00 67.69 75 SER A O 1
ATOM 538 N N . GLY A 1 76 ? 3.545 5.540 1.578 1.00 67.44 76 GLY A N 1
ATOM 539 C CA . GLY A 1 76 ? 4.920 5.825 1.175 1.00 67.44 76 GLY A CA 1
ATOM 540 C C . GLY A 1 76 ? 5.480 4.705 0.298 1.00 67.44 76 GLY A C 1
ATOM 541 O O . GLY A 1 76 ? 5.959 4.951 -0.806 1.00 67.44 76 GLY A O 1
ATOM 542 N N . VAL A 1 77 ? 5.336 3.462 0.750 1.00 68.06 77 VAL A N 1
ATOM 543 C CA . VAL A 1 77 ? 5.909 2.294 0.074 1.00 68.06 77 VAL A CA 1
ATOM 544 C C . VAL A 1 77 ? 5.085 1.892 -1.153 1.00 68.06 77 VAL A C 1
ATOM 546 O O . VAL A 1 77 ? 5.652 1.572 -2.192 1.00 68.06 77 VAL A O 1
ATOM 549 N N . THR A 1 78 ? 3.751 1.959 -1.113 1.00 65.00 78 THR A N 1
ATOM 550 C CA . THR A 1 78 ? 2.929 1.567 -2.270 1.00 65.00 78 THR A CA 1
ATOM 551 C C . THR A 1 78 ? 2.703 2.688 -3.272 1.00 65.00 78 THR A C 1
ATOM 553 O O . THR A 1 78 ? 2.644 2.390 -4.458 1.00 65.00 78 THR A O 1
ATOM 556 N N . LEU A 1 79 ? 2.572 3.951 -2.856 1.00 67.31 79 LEU A N 1
ATOM 557 C CA . LEU A 1 79 ? 2.301 5.067 -3.773 1.00 67.31 79 LEU A CA 1
ATOM 558 C C . LEU A 1 79 ? 3.544 5.813 -4.205 1.00 67.31 79 LEU A C 1
ATOM 560 O O . LEU A 1 79 ? 3.626 6.130 -5.380 1.00 67.31 79 LEU A O 1
ATOM 564 N N . VAL A 1 80 ? 4.493 6.133 -3.323 1.00 67.38 80 VAL A N 1
ATOM 565 C CA . VAL A 1 80 ? 5.664 6.915 -3.765 1.00 67.38 80 VAL A CA 1
ATOM 566 C C . VAL A 1 80 ? 6.571 6.034 -4.613 1.00 67.38 80 VAL A C 1
ATOM 568 O O . VAL A 1 80 ? 6.978 6.437 -5.697 1.00 67.38 80 VAL A O 1
ATOM 571 N N . GLN A 1 81 ? 6.814 4.799 -4.183 1.00 67.38 81 GLN A N 1
ATOM 572 C CA . GLN A 1 81 ? 7.700 3.882 -4.895 1.00 67.38 81 GLN A CA 1
ATOM 573 C C . GLN A 1 81 ? 7.122 3.438 -6.246 1.00 67.38 81 GLN A C 1
ATOM 575 O O . GLN A 1 81 ? 7.749 3.643 -7.288 1.00 67.38 81 GLN A O 1
ATOM 580 N N . ASN A 1 82 ? 5.880 2.935 -6.268 1.00 69.56 82 ASN A N 1
ATOM 581 C CA . ASN A 1 82 ? 5.230 2.581 -7.537 1.00 69.56 82 ASN A CA 1
ATOM 582 C C . ASN A 1 82 ? 4.844 3.816 -8.355 1.00 69.56 82 ASN A C 1
ATOM 584 O O . ASN A 1 82 ? 4.846 3.743 -9.578 1.00 69.56 82 ASN A O 1
ATOM 588 N N . GLY A 1 83 ? 4.579 4.945 -7.694 1.00 66.31 83 GLY A N 1
ATOM 589 C CA . GLY A 1 83 ? 4.313 6.257 -8.284 1.00 66.31 83 GLY A CA 1
ATOM 590 C C . GLY A 1 83 ? 5.477 6.803 -9.106 1.00 66.31 83 GLY A C 1
ATOM 591 O O . GLY A 1 83 ? 5.319 7.251 -10.242 1.00 66.31 83 GLY A O 1
ATOM 592 N N . VAL A 1 84 ? 6.679 6.731 -8.543 1.00 71.62 84 VAL A N 1
ATOM 593 C CA . VAL A 1 84 ? 7.908 7.102 -9.247 1.00 71.62 84 VAL A CA 1
ATOM 594 C C . VAL A 1 84 ? 8.194 6.096 -10.359 1.00 71.62 84 VAL A C 1
ATOM 596 O O . VAL A 1 84 ? 8.505 6.501 -11.478 1.00 71.62 84 VAL A O 1
ATOM 599 N N . TRP A 1 85 ? 8.013 4.796 -10.103 1.00 72.19 85 TRP A N 1
ATOM 600 C CA . TRP A 1 85 ? 8.217 3.771 -11.127 1.00 72.19 85 TRP A CA 1
ATOM 601 C C . TRP A 1 85 ? 7.299 3.952 -12.338 1.00 72.19 85 TRP A C 1
ATOM 603 O O . TRP A 1 85 ? 7.756 3.965 -13.479 1.00 72.19 85 TRP A O 1
ATOM 613 N N . GLY A 1 86 ? 6.003 4.135 -12.117 1.00 69.12 86 GLY A N 1
ATOM 614 C CA . GLY A 1 86 ? 5.079 4.332 -13.220 1.00 69.12 86 GLY A CA 1
ATOM 615 C C . GLY A 1 86 ? 5.294 5.665 -13.942 1.00 69.12 86 GLY A C 1
ATOM 616 O O . GLY A 1 86 ? 5.091 5.710 -15.149 1.00 69.12 86 GLY A O 1
ATOM 617 N N . ALA A 1 87 ? 5.794 6.716 -13.279 1.00 69.94 87 ALA A N 1
ATOM 618 C CA . ALA A 1 87 ? 6.221 7.939 -13.966 1.00 69.94 87 ALA A CA 1
ATOM 619 C C . ALA A 1 87 ? 7.406 7.682 -14.917 1.00 69.94 87 ALA A C 1
ATOM 621 O O . ALA A 1 87 ? 7.409 8.179 -16.044 1.00 69.94 87 ALA A O 1
ATOM 622 N N . VAL A 1 88 ? 8.372 6.850 -14.506 1.00 75.25 88 VAL A N 1
ATOM 623 C CA . VAL A 1 88 ? 9.461 6.385 -15.382 1.00 75.25 88 VAL A CA 1
ATOM 624 C C . VAL A 1 88 ? 8.892 5.604 -16.572 1.00 75.25 88 VAL A C 1
ATOM 626 O O . VAL A 1 88 ? 9.240 5.900 -17.714 1.00 75.25 88 VAL A O 1
ATOM 629 N N . VAL A 1 89 ? 7.969 4.667 -16.339 1.00 73.81 89 VAL A N 1
ATOM 630 C CA . VAL A 1 89 ? 7.315 3.896 -17.415 1.00 73.81 89 VAL A CA 1
ATOM 631 C C . VAL A 1 89 ? 6.570 4.813 -18.389 1.00 73.81 89 VAL A C 1
ATOM 633 O O . VAL A 1 89 ? 6.725 4.658 -19.600 1.00 73.81 89 VAL A O 1
ATOM 636 N N . VAL A 1 90 ? 5.814 5.798 -17.893 1.00 72.31 90 VAL A N 1
ATOM 637 C CA . VAL A 1 90 ? 5.105 6.789 -18.720 1.00 72.31 90 VAL A CA 1
ATOM 638 C C . VAL A 1 90 ? 6.088 7.591 -19.571 1.00 72.31 90 VAL A C 1
ATOM 640 O O . VAL A 1 90 ? 5.862 7.733 -20.768 1.00 72.31 90 VAL A O 1
ATOM 643 N N . ALA A 1 91 ? 7.192 8.074 -18.994 1.00 76.12 91 ALA A N 1
ATOM 644 C CA . ALA A 1 91 ? 8.183 8.871 -19.717 1.00 76.12 91 ALA A CA 1
ATOM 645 C C . ALA A 1 91 ? 8.851 8.086 -20.861 1.00 76.12 91 ALA A C 1
ATOM 647 O O . ALA A 1 91 ? 8.998 8.609 -21.965 1.00 76.12 91 ALA A O 1
ATOM 648 N N . TYR A 1 92 ? 9.209 6.820 -20.624 1.00 76.56 92 TYR A N 1
ATOM 649 C CA . TYR A 1 92 ? 9.771 5.947 -21.659 1.00 76.56 92 TYR A CA 1
ATOM 650 C C . TYR A 1 92 ? 8.736 5.602 -22.738 1.00 76.56 92 TYR A C 1
ATOM 652 O O . TYR A 1 92 ? 9.031 5.711 -23.929 1.00 76.56 92 TYR A O 1
ATOM 660 N N . THR A 1 93 ? 7.505 5.284 -22.330 1.00 75.00 93 THR A N 1
ATOM 661 C CA . THR A 1 93 ? 6.411 4.941 -23.252 1.00 75.00 93 THR A CA 1
ATOM 662 C C . THR A 1 93 ? 6.032 6.134 -24.135 1.00 75.00 93 THR A C 1
ATOM 664 O O . THR A 1 93 ? 5.879 5.976 -25.343 1.00 75.00 93 THR A O 1
ATOM 667 N N . ALA A 1 94 ? 5.969 7.346 -23.573 1.00 75.31 94 ALA A N 1
ATOM 668 C CA . ALA A 1 94 ? 5.733 8.583 -24.322 1.00 75.31 94 ALA A CA 1
ATOM 669 C C . ALA A 1 94 ? 6.863 8.899 -25.318 1.00 75.31 94 ALA A C 1
ATOM 671 O O . ALA A 1 94 ? 6.616 9.486 -26.368 1.00 75.31 94 ALA A O 1
ATOM 672 N N . ALA A 1 95 ? 8.094 8.473 -25.020 1.00 78.62 95 ALA A N 1
ATOM 673 C CA . ALA A 1 95 ? 9.239 8.573 -25.923 1.00 78.62 95 ALA A CA 1
ATOM 674 C C . ALA A 1 95 ? 9.320 7.426 -26.956 1.00 78.62 95 ALA A C 1
ATOM 676 O O . ALA A 1 95 ? 10.296 7.358 -27.707 1.00 78.62 95 ALA A O 1
ATOM 677 N N . GLY A 1 96 ? 8.344 6.508 -26.987 1.00 75.81 96 GLY A N 1
ATOM 678 C CA . GLY A 1 96 ? 8.335 5.346 -27.883 1.00 75.81 96 GLY A CA 1
ATOM 679 C C . GLY A 1 96 ? 9.422 4.311 -27.573 1.00 75.81 96 GLY A C 1
ATOM 680 O O . GLY A 1 96 ? 9.820 3.554 -28.458 1.00 75.81 96 GLY A O 1
ATOM 681 N N . ARG A 1 97 ? 9.946 4.292 -26.341 1.00 78.88 97 ARG A N 1
ATOM 682 C CA . ARG A 1 97 ? 11.017 3.389 -25.898 1.00 78.88 97 ARG A CA 1
ATOM 683 C C . ARG A 1 97 ? 10.523 2.482 -24.776 1.00 78.88 97 ARG A C 1
ATOM 685 O O . ARG A 1 97 ? 9.693 2.871 -23.962 1.00 78.88 97 ARG A O 1
ATOM 692 N N . THR A 1 98 ? 11.070 1.276 -24.694 1.00 76.31 98 THR A N 1
ATOM 693 C CA . THR A 1 98 ? 10.873 0.399 -23.535 1.00 76.31 98 THR A CA 1
ATOM 694 C C . THR A 1 98 ? 11.840 0.777 -22.417 1.00 76.31 98 THR A C 1
ATOM 696 O O . THR A 1 98 ? 12.919 1.319 -22.668 1.00 76.31 98 THR A O 1
ATOM 699 N N . VAL A 1 99 ? 11.460 0.495 -21.169 1.00 73.56 99 VAL A N 1
ATOM 700 C CA . VAL A 1 99 ? 12.362 0.690 -20.029 1.00 73.56 99 VAL A CA 1
ATOM 701 C C . VAL A 1 99 ? 13.548 -0.278 -20.169 1.00 73.56 99 VAL A C 1
ATOM 703 O O . VAL A 1 99 ? 13.319 -1.474 -20.357 1.00 73.56 99 VAL A O 1
ATOM 706 N N . PRO A 1 100 ? 14.803 0.201 -20.092 1.00 78.62 100 PRO A N 1
ATOM 707 C CA . PRO A 1 100 ? 15.982 -0.654 -20.160 1.00 78.62 100 PRO A CA 1
ATOM 708 C C . PRO A 1 100 ? 15.967 -1.751 -19.084 1.00 78.62 100 PRO A C 1
ATOM 710 O O . PRO A 1 100 ? 15.757 -1.457 -17.905 1.00 78.62 100 PRO A O 1
ATOM 713 N N . GLU A 1 101 ? 16.277 -2.994 -19.466 1.00 72.69 101 GLU A N 1
ATOM 714 C CA . GLU A 1 101 ? 16.447 -4.133 -18.545 1.00 72.69 101 GLU A CA 1
ATOM 715 C C . GLU A 1 101 ? 17.302 -3.843 -17.300 1.00 72.69 101 GLU A C 1
ATOM 717 O O . GLU A 1 101 ? 16.870 -4.208 -16.205 1.00 72.69 101 GLU A O 1
ATOM 722 N N . PRO A 1 102 ? 18.461 -3.154 -17.384 1.00 74.06 102 PRO A N 1
ATOM 723 C CA . PRO A 1 102 ? 19.251 -2.864 -16.188 1.00 74.06 102 PRO A CA 1
ATOM 724 C C . PRO A 1 102 ? 18.503 -1.992 -15.170 1.00 74.06 102 PRO A C 1
ATOM 726 O O . PRO A 1 102 ? 18.702 -2.149 -13.969 1.00 74.06 102 PRO A O 1
ATOM 729 N N . ILE A 1 103 ? 17.598 -1.115 -15.616 1.00 73.25 103 ILE A N 1
ATOM 730 C CA . ILE A 1 103 ? 16.778 -0.287 -14.720 1.00 73.25 103 ILE A CA 1
ATOM 731 C C . ILE A 1 103 ? 15.696 -1.146 -14.047 1.00 73.25 103 ILE A C 1
ATOM 733 O O . ILE A 1 103 ? 15.444 -1.003 -12.850 1.00 73.25 103 ILE A O 1
ATOM 737 N N . ALA A 1 104 ? 15.098 -2.083 -14.787 1.00 69.06 104 ALA A N 1
ATOM 738 C CA . ALA A 1 104 ? 14.126 -3.030 -14.242 1.00 69.06 104 ALA A CA 1
ATOM 739 C C . ALA A 1 104 ? 14.754 -4.018 -13.238 1.00 69.06 104 ALA A C 1
ATOM 741 O O . ALA A 1 104 ? 14.116 -4.371 -12.248 1.00 69.06 104 ALA A O 1
ATOM 742 N N . ALA A 1 105 ? 16.010 -4.423 -13.446 1.00 68.06 105 ALA A N 1
ATOM 743 C CA . ALA A 1 105 ? 16.736 -5.296 -12.523 1.00 68.06 105 ALA A CA 1
ATOM 744 C C . ALA A 1 105 ? 17.087 -4.588 -11.202 1.00 68.06 105 ALA A C 1
ATOM 746 O O . ALA A 1 105 ? 16.922 -5.158 -10.123 1.00 68.06 105 ALA A O 1
ATOM 747 N N . VAL A 1 106 ? 17.510 -3.319 -11.268 1.00 75.00 106 VAL A N 1
ATOM 748 C CA . VAL A 1 106 ? 17.799 -2.508 -10.071 1.00 75.00 106 VAL A CA 1
ATOM 749 C C . VAL A 1 106 ? 16.529 -2.230 -9.266 1.00 75.00 106 VAL A C 1
ATOM 751 O O . VAL A 1 106 ? 16.587 -2.207 -8.039 1.00 75.00 106 VAL A O 1
ATOM 754 N N . LYS A 1 107 ? 15.371 -2.096 -9.925 1.00 71.69 107 LYS A N 1
ATOM 755 C CA . LYS A 1 107 ? 14.078 -1.919 -9.249 1.00 71.69 107 LYS A CA 1
ATOM 756 C C . LYS A 1 107 ? 13.816 -3.014 -8.214 1.00 71.69 107 LYS A C 1
ATOM 758 O O . LYS A 1 107 ? 13.509 -2.686 -7.078 1.00 71.69 107 LYS A O 1
ATOM 763 N N . GLY A 1 108 ? 13.965 -4.292 -8.571 1.00 68.69 108 GLY A N 1
ATOM 764 C CA . GLY A 1 108 ? 13.711 -5.398 -7.632 1.00 68.69 108 GLY A CA 1
ATOM 765 C C . GLY A 1 108 ? 14.608 -5.342 -6.388 1.00 68.69 108 GLY A C 1
ATOM 766 O O . GLY A 1 108 ? 14.143 -5.531 -5.265 1.00 68.69 108 GLY A O 1
ATOM 767 N N . LEU A 1 109 ? 15.878 -4.967 -6.575 1.00 73.69 109 LEU A N 1
ATOM 768 C CA . LEU A 1 109 ? 16.852 -4.814 -5.489 1.00 73.69 109 LEU A CA 1
ATOM 769 C C . LEU A 1 109 ? 16.581 -3.606 -4.581 1.00 73.69 109 LEU A C 1
ATOM 771 O O . LEU A 1 109 ? 16.983 -3.626 -3.420 1.00 73.69 109 LEU A O 1
ATOM 775 N N . VAL A 1 110 ? 15.916 -2.566 -5.084 1.00 76.56 110 VAL A N 1
ATOM 776 C CA . VAL A 1 110 ? 15.523 -1.381 -4.300 1.00 76.56 110 VAL A CA 1
ATOM 777 C C . VAL A 1 110 ? 14.161 -1.589 -3.627 1.00 76.56 110 VAL A C 1
ATOM 779 O O . VAL A 1 110 ? 13.969 -1.204 -2.472 1.00 76.56 110 VAL A O 1
ATOM 782 N N . ASP A 1 111 ? 13.231 -2.245 -4.316 1.00 77.06 111 ASP A N 1
ATOM 783 C CA . ASP A 1 111 ? 11.861 -2.459 -3.852 1.00 77.06 111 ASP A CA 1
ATOM 784 C C . ASP A 1 111 ? 11.756 -3.568 -2.809 1.00 77.06 111 ASP A C 1
ATOM 786 O O . ASP A 1 111 ? 11.053 -3.408 -1.809 1.00 77.06 111 ASP A O 1
ATOM 790 N N . GLY A 1 112 ? 12.531 -4.642 -2.962 1.00 78.00 112 GLY A N 1
ATOM 791 C CA . GLY A 1 112 ? 12.569 -5.751 -2.011 1.00 78.00 112 GLY A CA 1
ATOM 792 C C . GLY A 1 112 ? 12.831 -5.316 -0.557 1.00 78.00 112 GLY A C 1
ATOM 793 O O . GLY A 1 112 ? 12.013 -5.605 0.324 1.00 78.00 112 GLY A O 1
ATOM 794 N N . PRO A 1 113 ? 13.924 -4.578 -0.273 1.00 82.25 113 PRO A N 1
ATOM 795 C CA . PRO A 1 113 ? 14.227 -4.068 1.065 1.00 82.25 113 PRO A CA 1
ATOM 796 C C . PRO A 1 113 ? 13.177 -3.090 1.601 1.00 82.25 113 PRO A C 1
ATOM 798 O O . PRO A 1 113 ? 12.884 -3.108 2.797 1.00 82.25 113 PRO A O 1
ATOM 801 N N . ALA A 1 114 ? 12.586 -2.259 0.737 1.00 81.12 114 ALA A N 1
ATOM 802 C CA . ALA A 1 114 ? 11.537 -1.324 1.136 1.00 81.12 114 ALA A CA 1
ATOM 803 C C . ALA A 1 114 ? 10.263 -2.061 1.578 1.00 81.12 114 ALA A C 1
ATOM 805 O O . ALA A 1 114 ? 9.701 -1.746 2.630 1.00 81.12 114 ALA A O 1
ATOM 806 N N . PHE A 1 115 ? 9.854 -3.101 0.844 1.00 83.94 115 PHE A N 1
ATOM 807 C CA . PHE A 1 115 ? 8.736 -3.959 1.235 1.00 83.94 115 PHE A CA 1
ATOM 808 C C . PHE A 1 115 ? 9.023 -4.749 2.518 1.00 83.94 115 PHE A C 1
ATOM 810 O O . PHE A 1 115 ? 8.139 -4.871 3.365 1.00 83.94 115 PHE A O 1
ATOM 817 N N . LEU A 1 116 ? 10.257 -5.219 2.728 1.00 85.12 116 LEU A N 1
ATOM 818 C CA . LEU A 1 116 ? 10.651 -5.872 3.985 1.00 85.12 116 LEU A CA 1
ATOM 819 C C . LEU A 1 116 ? 10.637 -4.908 5.179 1.00 85.12 116 LEU A C 1
ATOM 821 O O . LEU A 1 116 ? 10.148 -5.267 6.251 1.00 85.12 116 LEU A O 1
ATOM 825 N N . ALA A 1 117 ? 11.119 -3.677 5.003 1.00 84.25 117 ALA A N 1
ATOM 826 C CA . ALA A 1 117 ? 11.053 -2.647 6.037 1.00 84.25 117 ALA A CA 1
ATOM 827 C C . ALA A 1 117 ? 9.596 -2.290 6.380 1.00 84.25 117 ALA A C 1
ATOM 829 O O . ALA A 1 117 ? 9.244 -2.163 7.557 1.00 84.25 117 ALA A O 1
ATOM 830 N N . ALA A 1 118 ? 8.729 -2.199 5.367 1.00 82.75 118 ALA A N 1
ATOM 831 C CA . ALA A 1 118 ? 7.293 -2.006 5.549 1.00 82.75 118 ALA A CA 1
ATOM 832 C C . ALA A 1 118 ? 6.658 -3.171 6.321 1.00 82.75 118 ALA A C 1
ATOM 834 O O . ALA A 1 118 ? 5.919 -2.940 7.278 1.00 82.75 118 ALA A O 1
ATOM 835 N N . ALA A 1 119 ? 6.988 -4.414 5.957 1.00 86.00 119 ALA A N 1
ATOM 836 C CA . ALA A 1 119 ? 6.518 -5.609 6.651 1.00 86.00 119 ALA A CA 1
ATOM 837 C C . ALA A 1 119 ? 6.935 -5.597 8.128 1.00 86.00 119 ALA A C 1
ATOM 839 O O . ALA A 1 119 ? 6.105 -5.827 9.003 1.00 86.00 119 ALA A O 1
ATOM 840 N N . PHE A 1 120 ? 8.186 -5.242 8.431 1.00 87.19 120 PHE A N 1
ATOM 841 C CA . PHE A 1 120 ? 8.658 -5.130 9.812 1.00 87.19 120 PHE A CA 1
ATOM 842 C C . PHE A 1 120 ? 7.891 -4.067 10.614 1.00 87.19 120 PHE A C 1
ATOM 844 O O . PHE A 1 120 ? 7.472 -4.321 11.744 1.00 87.19 120 PHE A O 1
ATOM 851 N N . MET A 1 121 ? 7.638 -2.891 10.031 1.00 84.44 121 MET A N 1
ATOM 852 C CA . MET A 1 121 ? 6.819 -1.867 10.689 1.00 84.44 121 MET A CA 1
ATOM 853 C C . MET A 1 121 ? 5.376 -2.336 10.920 1.00 84.44 121 MET A C 1
ATOM 855 O O . MET A 1 121 ? 4.834 -2.144 12.011 1.00 84.44 121 MET A O 1
ATOM 859 N N . LEU A 1 122 ? 4.762 -2.987 9.930 1.00 84.75 122 LEU A N 1
ATOM 860 C CA . LEU A 1 122 ? 3.400 -3.521 10.029 1.00 84.75 122 LEU A CA 1
ATOM 861 C C . LEU A 1 122 ? 3.295 -4.651 11.057 1.00 84.75 122 LEU A C 1
ATOM 863 O O . LEU A 1 122 ? 2.286 -4.742 11.756 1.00 84.75 122 LEU A O 1
ATOM 867 N N . LEU A 1 123 ? 4.347 -5.455 11.221 1.00 87.88 123 LEU A N 1
ATOM 868 C CA . LEU A 1 123 ? 4.443 -6.456 12.280 1.00 87.88 123 LEU A CA 1
ATOM 869 C C . LEU A 1 123 ? 4.401 -5.797 13.666 1.00 87.88 123 LEU A C 1
ATOM 871 O O . LEU A 1 123 ? 3.604 -6.193 14.519 1.00 87.88 123 LEU A O 1
ATOM 875 N N . CYS A 1 124 ? 5.202 -4.751 13.883 1.00 84.81 124 CYS A N 1
ATOM 876 C CA . CYS A 1 124 ? 5.200 -3.984 15.133 1.00 84.81 124 CYS A CA 1
ATOM 877 C C . CYS A 1 124 ? 3.831 -3.343 15.419 1.00 84.81 124 CYS A C 1
ATOM 879 O O . CYS A 1 124 ? 3.362 -3.346 16.563 1.00 84.81 124 CYS A O 1
ATOM 881 N N . ILE A 1 125 ? 3.160 -2.833 14.383 1.00 82.88 125 ILE A N 1
ATOM 882 C CA . ILE A 1 125 ? 1.802 -2.284 14.483 1.00 82.88 125 ILE A CA 1
ATOM 883 C C . ILE A 1 125 ? 0.786 -3.384 14.831 1.00 82.88 125 ILE A C 1
ATOM 885 O O . ILE A 1 125 ? -0.019 -3.201 15.745 1.00 82.88 125 ILE A O 1
ATOM 889 N N . SER A 1 126 ? 0.847 -4.543 14.170 1.00 85.06 126 SER A N 1
ATOM 890 C CA . SER A 1 126 ? -0.032 -5.688 14.445 1.00 85.06 126 SER A CA 1
ATOM 891 C C . SER A 1 126 ? 0.108 -6.169 15.894 1.00 85.06 126 SER A C 1
ATOM 893 O O . SER A 1 126 ? -0.895 -6.304 16.598 1.00 85.06 126 SER A O 1
ATOM 895 N N . LEU A 1 127 ? 1.342 -6.314 16.392 1.00 85.06 127 LEU A N 1
ATOM 896 C CA . LEU A 1 127 ? 1.615 -6.679 17.788 1.00 85.06 127 LEU A CA 1
ATOM 897 C C . LEU A 1 127 ? 1.074 -5.639 18.779 1.00 85.06 127 LEU A C 1
ATOM 899 O O . LEU A 1 127 ? 0.561 -5.994 19.844 1.00 85.06 127 LEU A O 1
ATOM 903 N N . SER A 1 128 ? 1.154 -4.355 18.426 1.00 83.25 128 SER A N 1
ATOM 904 C CA . SER A 1 128 ? 0.612 -3.270 19.248 1.00 83.25 128 SER A CA 1
ATOM 905 C C . SER A 1 128 ? -0.915 -3.350 19.337 1.00 83.25 128 SER A C 1
ATOM 907 O O . SER A 1 128 ? -1.468 -3.294 20.436 1.00 83.25 128 SER A O 1
ATOM 909 N N . PHE A 1 129 ? -1.607 -3.580 18.216 1.00 80.00 129 PHE A N 1
ATOM 910 C CA . PHE A 1 129 ? -3.063 -3.774 18.208 1.00 80.00 129 PHE A CA 1
ATOM 911 C C . PHE A 1 129 ? -3.507 -5.062 18.909 1.00 80.00 129 PHE A C 1
ATOM 913 O O . PHE A 1 129 ? -4.547 -5.061 19.574 1.00 80.00 129 PHE A O 1
ATOM 920 N N . ALA A 1 130 ? -2.710 -6.132 18.833 1.00 80.75 130 ALA A N 1
ATOM 921 C CA . ALA A 1 130 ? -2.968 -7.367 19.570 1.00 80.75 130 ALA A CA 1
ATOM 922 C C . ALA A 1 130 ? -2.935 -7.125 21.089 1.00 80.75 130 ALA A C 1
ATOM 924 O O . ALA A 1 130 ? -3.825 -7.581 21.810 1.00 80.75 130 ALA A O 1
ATOM 925 N N . ARG A 1 131 ? -1.969 -6.333 21.582 1.00 82.56 131 ARG A N 1
ATOM 926 C CA . ARG A 1 131 ? -1.918 -5.915 22.996 1.00 82.56 131 ARG A CA 1
ATOM 927 C C . ARG A 1 131 ? -3.089 -5.021 23.399 1.00 82.56 131 ARG A C 1
ATOM 929 O O . ARG A 1 131 ? -3.586 -5.150 24.513 1.00 82.56 131 ARG A O 1
ATOM 936 N N . LEU A 1 132 ? -3.568 -4.172 22.492 1.00 78.75 132 LEU A N 1
ATOM 937 C CA . LEU A 1 132 ? -4.748 -3.322 22.698 1.00 78.75 132 LEU A CA 1
ATOM 938 C C . LEU A 1 132 ? -6.084 -4.090 22.599 1.00 78.75 132 LEU A C 1
ATOM 940 O O . LEU A 1 132 ? -7.144 -3.470 22.638 1.00 78.75 132 LEU A O 1
ATOM 944 N N . ARG A 1 133 ? -6.052 -5.429 22.476 1.00 77.75 133 ARG A N 1
ATOM 945 C CA . ARG A 1 133 ? -7.218 -6.318 22.301 1.00 77.75 133 ARG A CA 1
ATOM 946 C C . ARG A 1 133 ? -8.104 -5.970 21.099 1.00 77.75 133 ARG A C 1
ATOM 948 O O . ARG A 1 133 ? -9.254 -6.402 21.036 1.00 77.75 133 ARG A O 1
ATOM 955 N N . ASN A 1 134 ? -7.566 -5.254 20.113 1.00 76.25 134 ASN A N 1
ATOM 956 C CA . ASN A 1 134 ? -8.287 -4.932 18.890 1.00 76.25 134 ASN A CA 1
ATOM 957 C C . ASN A 1 134 ? -8.029 -6.016 17.831 1.00 76.25 134 ASN A C 1
ATOM 959 O O . ASN A 1 134 ? -7.247 -5.841 16.894 1.00 76.25 134 ASN A O 1
ATOM 963 N N . ALA A 1 135 ? -8.652 -7.180 18.045 1.00 76.31 135 ALA A N 1
ATOM 964 C CA . ALA A 1 135 ? -8.445 -8.398 17.261 1.00 76.31 135 ALA A CA 1
ATOM 965 C C . ALA A 1 135 ? -8.601 -8.234 15.732 1.00 76.31 135 ALA A C 1
ATOM 967 O O . ALA A 1 135 ? -7.711 -8.707 15.021 1.00 76.31 135 ALA A O 1
ATOM 968 N N . PRO A 1 136 ? -9.649 -7.570 15.193 1.00 79.31 136 PRO A N 1
ATOM 969 C CA . PRO A 1 136 ? -9.806 -7.463 13.742 1.00 79.31 136 PRO A CA 1
ATOM 970 C C . PRO A 1 136 ? -8.681 -6.632 13.116 1.00 79.31 136 PRO A C 1
ATOM 972 O O . PRO A 1 136 ? -8.066 -7.047 12.135 1.00 79.3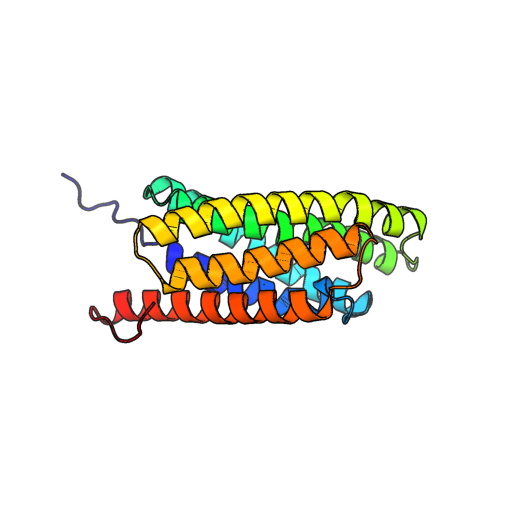1 136 PRO A O 1
ATOM 975 N N . MET A 1 137 ? -8.323 -5.505 13.733 1.00 77.88 137 MET A N 1
ATOM 976 C CA . MET A 1 137 ? -7.262 -4.633 13.231 1.00 77.88 137 MET A CA 1
ATOM 977 C C . MET A 1 137 ? -5.882 -5.299 13.307 1.00 77.88 137 MET A C 1
ATOM 979 O O . MET A 1 137 ? -5.101 -5.200 12.362 1.00 77.88 137 MET A O 1
ATOM 983 N N . ALA A 1 138 ? -5.602 -6.040 14.384 1.00 82.56 138 ALA A N 1
ATOM 984 C CA . ALA A 1 138 ? -4.369 -6.814 14.518 1.00 82.56 138 ALA A CA 1
ATOM 985 C C . ALA A 1 138 ? -4.250 -7.901 13.436 1.00 82.56 138 ALA A C 1
ATOM 987 O O . ALA A 1 138 ? -3.183 -8.048 12.834 1.00 82.56 138 ALA A O 1
ATOM 988 N N 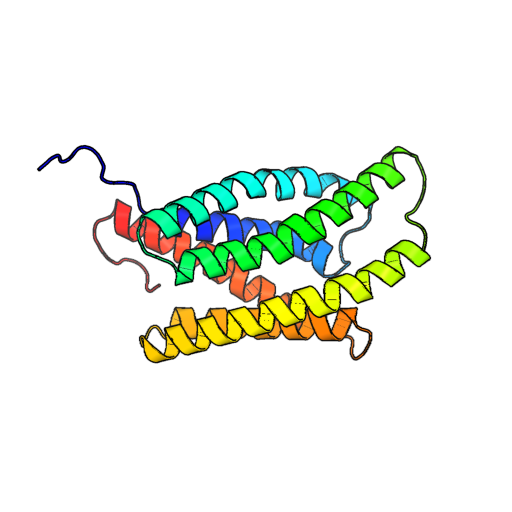. PHE A 1 139 ? -5.346 -8.618 13.160 1.00 85.56 139 PHE A N 1
ATOM 989 C CA . PHE A 1 139 ? -5.391 -9.673 12.149 1.00 85.56 139 PHE A CA 1
ATOM 990 C C . PHE A 1 139 ? -5.116 -9.127 10.747 1.00 85.56 139 PHE A C 1
ATOM 992 O O . PHE A 1 139 ? -4.185 -9.585 10.089 1.00 85.56 139 PHE A O 1
ATOM 999 N N . PHE A 1 140 ? -5.859 -8.108 10.307 1.00 84.00 140 PHE A N 1
ATOM 1000 C CA . PHE A 1 140 ? -5.680 -7.547 8.966 1.00 84.00 140 PHE A CA 1
ATOM 1001 C C . PHE A 1 140 ? -4.321 -6.860 8.789 1.00 84.00 140 PHE A C 1
ATOM 1003 O O . PHE A 1 140 ? -3.739 -6.962 7.709 1.00 84.00 140 PHE A O 1
ATOM 1010 N N . MET A 1 141 ? -3.760 -6.258 9.847 1.00 83.25 141 MET A N 1
ATOM 1011 C CA . MET A 1 141 ? -2.374 -5.766 9.830 1.00 83.25 141 MET A CA 1
ATOM 1012 C C . MET A 1 141 ? -1.345 -6.901 9.705 1.00 83.25 141 MET A C 1
ATOM 1014 O O . MET A 1 141 ? -0.329 -6.746 9.029 1.00 83.25 141 MET A O 1
ATOM 1018 N N . GLY A 1 142 ? -1.620 -8.066 10.294 1.00 84.06 142 GLY A N 1
ATOM 1019 C CA . GLY A 1 142 ? -0.813 -9.273 10.101 1.00 84.06 142 GLY A CA 1
ATOM 1020 C C . GLY A 1 142 ? -0.908 -9.831 8.676 1.00 84.06 142 GLY A C 1
ATOM 1021 O O . GLY A 1 142 ? 0.110 -10.194 8.090 1.00 84.06 142 GLY A O 1
ATOM 1022 N N . VAL A 1 143 ? -2.107 -9.838 8.084 1.00 86.81 143 VAL A N 1
ATOM 1023 C CA . VAL A 1 143 ? -2.327 -10.282 6.694 1.00 86.81 143 VAL A CA 1
ATOM 1024 C C . VAL A 1 143 ? -1.533 -9.418 5.715 1.00 86.81 143 VAL A C 1
ATOM 1026 O O . VAL A 1 143 ? -0.803 -9.947 4.880 1.00 86.81 143 VAL A O 1
ATOM 1029 N N . ILE A 1 144 ? -1.607 -8.090 5.833 1.00 85.94 144 ILE A N 1
ATOM 1030 C CA . ILE A 1 144 ? -0.851 -7.198 4.944 1.00 85.94 144 ILE A CA 1
ATOM 1031 C C . ILE A 1 144 ? 0.660 -7.264 5.198 1.00 85.94 144 ILE A C 1
ATOM 1033 O O . ILE A 1 144 ? 1.434 -7.212 4.246 1.00 85.94 144 ILE A O 1
ATOM 1037 N N . CYS A 1 145 ? 1.093 -7.463 6.450 1.00 87.19 145 CYS A N 1
ATOM 1038 C CA . CYS A 1 145 ? 2.493 -7.733 6.782 1.00 87.19 145 CYS A CA 1
ATOM 1039 C C . CYS A 1 145 ? 3.017 -8.962 6.026 1.00 87.19 145 CYS A C 1
ATOM 1041 O O . CYS A 1 145 ? 4.092 -8.901 5.429 1.00 87.19 145 CYS A O 1
ATOM 1043 N N . LEU A 1 146 ? 2.254 -10.060 6.013 1.00 88.50 146 LEU A N 1
ATOM 1044 C CA . LEU A 1 146 ? 2.604 -11.253 5.243 1.00 88.50 146 LEU A CA 1
ATOM 1045 C C . LEU A 1 146 ? 2.657 -10.947 3.740 1.00 88.50 146 LEU A C 1
ATOM 1047 O O . LEU A 1 146 ? 3.601 -11.356 3.070 1.00 88.50 146 LEU A O 1
ATOM 1051 N N . GLY A 1 147 ? 1.702 -10.163 3.231 1.00 85.50 147 GLY A N 1
ATOM 1052 C CA . GLY A 1 147 ? 1.693 -9.695 1.844 1.00 85.50 147 GLY A CA 1
ATOM 1053 C C . GLY A 1 147 ? 2.977 -8.959 1.451 1.00 85.50 147 GLY A C 1
ATOM 1054 O O . GLY A 1 147 ? 3.616 -9.328 0.466 1.00 85.50 147 GLY A O 1
ATOM 1055 N N . PHE A 1 148 ? 3.407 -7.980 2.251 1.00 85.00 148 PHE A N 1
ATOM 1056 C CA . PHE A 1 148 ? 4.647 -7.236 2.005 1.00 85.00 148 PHE A CA 1
ATOM 1057 C C . PHE A 1 148 ? 5.910 -8.075 2.193 1.00 85.00 148 PHE A C 1
ATOM 1059 O O . PHE A 1 148 ? 6.856 -7.915 1.426 1.00 85.00 148 PHE A O 1
ATOM 1066 N N . ALA A 1 149 ? 5.931 -9.000 3.154 1.00 87.25 149 ALA A N 1
ATOM 1067 C CA . ALA A 1 149 ? 7.049 -9.926 3.311 1.00 87.25 149 ALA A CA 1
ATOM 1068 C C . ALA A 1 149 ? 7.197 -10.826 2.072 1.00 87.25 149 ALA A C 1
ATOM 1070 O O . ALA A 1 149 ? 8.297 -10.978 1.542 1.00 87.25 149 ALA A O 1
ATOM 1071 N N . CYS A 1 150 ? 6.086 -11.361 1.557 1.00 86.31 150 CYS A N 1
ATOM 1072 C CA . CYS A 1 150 ? 6.064 -12.148 0.326 1.00 86.31 150 CYS A CA 1
ATOM 1073 C C . CYS A 1 150 ? 6.501 -11.329 -0.900 1.00 86.31 150 CYS A C 1
ATOM 1075 O O . CYS A 1 150 ? 7.270 -11.839 -1.715 1.00 86.31 150 CYS A O 1
ATOM 1077 N N . MET A 1 151 ? 6.071 -10.065 -1.021 1.00 82.06 151 MET A N 1
ATOM 1078 C CA . MET A 1 151 ? 6.546 -9.167 -2.085 1.00 82.06 151 MET A CA 1
ATOM 1079 C C . MET A 1 151 ? 8.045 -8.896 -1.972 1.00 82.06 151 MET A C 1
ATOM 1081 O O . MET A 1 151 ? 8.760 -9.036 -2.958 1.00 82.06 151 MET A O 1
ATOM 1085 N N . GLY A 1 152 ? 8.536 -8.587 -0.770 1.00 82.69 152 GLY A N 1
ATOM 1086 C CA . GLY A 1 152 ? 9.947 -8.295 -0.535 1.00 82.69 152 GLY A CA 1
ATOM 1087 C C . GLY A 1 152 ? 10.866 -9.471 -0.871 1.00 82.69 152 GLY A C 1
ATOM 1088 O O . GLY A 1 152 ? 11.864 -9.303 -1.565 1.00 82.69 152 GLY A O 1
ATOM 1089 N N . VAL A 1 153 ? 10.496 -10.685 -0.453 1.00 85.44 153 VAL A N 1
ATOM 1090 C CA . VAL A 1 153 ? 11.237 -11.917 -0.785 1.00 85.44 153 VAL A CA 1
ATOM 1091 C C . VAL A 1 153 ? 11.175 -12.223 -2.287 1.00 85.44 153 VAL A C 1
ATOM 1093 O O . VAL A 1 153 ? 12.157 -12.705 -2.857 1.00 85.44 153 VAL A O 1
ATOM 1096 N N . SER A 1 154 ? 10.048 -11.923 -2.939 1.00 83.69 154 SER A N 1
ATOM 1097 C CA . SER A 1 154 ? 9.892 -12.134 -4.378 1.00 83.69 154 SER A CA 1
ATOM 1098 C C . SER A 1 154 ? 10.675 -11.141 -5.228 1.00 83.69 154 SER A C 1
ATOM 1100 O O . SER A 1 154 ? 11.206 -11.545 -6.260 1.00 83.69 154 SER A O 1
ATOM 1102 N N . ASP A 1 155 ? 10.766 -9.878 -4.818 1.00 80.00 155 ASP A N 1
ATOM 1103 C CA . ASP A 1 155 ? 11.502 -8.847 -5.558 1.00 80.00 155 ASP A CA 1
ATOM 1104 C C . ASP A 1 155 ? 13.022 -8.956 -5.361 1.00 80.00 155 ASP A C 1
ATOM 1106 O O . ASP A 1 155 ? 13.783 -8.577 -6.249 1.00 80.00 155 ASP A O 1
ATOM 1110 N N . LEU A 1 156 ? 13.468 -9.592 -4.272 1.00 81.69 156 LEU A N 1
ATOM 1111 C CA . LEU A 1 156 ? 14.858 -10.032 -4.092 1.00 81.69 156 LEU A CA 1
ATOM 1112 C C . LEU A 1 156 ? 15.222 -11.287 -4.909 1.00 81.69 156 LEU A C 1
ATOM 1114 O O . LEU A 1 156 ? 16.373 -11.719 -4.881 1.00 81.69 156 LEU A O 1
ATOM 1118 N N . GLY A 1 157 ? 14.266 -11.896 -5.620 1.00 75.44 157 GLY A N 1
ATOM 1119 C CA . GLY A 1 157 ? 14.510 -13.066 -6.468 1.00 75.44 157 GLY A CA 1
ATOM 1120 C C . GLY A 1 157 ? 14.722 -14.383 -5.712 1.00 75.44 157 GLY A C 1
ATOM 1121 O O . GLY A 1 157 ? 15.176 -15.353 -6.312 1.00 75.44 157 GLY A O 1
ATOM 1122 N N . LEU A 1 158 ? 14.392 -14.442 -4.416 1.00 78.19 158 LEU A N 1
ATOM 1123 C CA . LEU A 1 158 ? 14.579 -15.644 -3.593 1.00 78.19 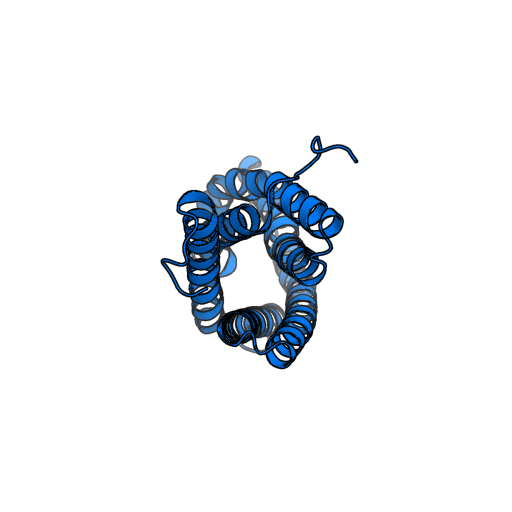158 LEU A CA 1
ATOM 1124 C C . LEU A 1 158 ? 13.493 -16.700 -3.861 1.00 78.19 158 LEU A C 1
ATOM 1126 O O . LEU A 1 158 ? 13.808 -17.869 -4.059 1.00 78.19 158 LEU A O 1
ATOM 1130 N N . PHE A 1 159 ? 12.218 -16.290 -3.881 1.00 80.75 159 PHE A N 1
ATOM 1131 C CA . PHE A 1 159 ? 11.062 -17.163 -4.138 1.00 80.75 159 PHE A CA 1
ATOM 1132 C C . PHE A 1 159 ? 9.919 -16.394 -4.806 1.00 80.75 159 PHE A C 1
ATOM 1134 O O . PHE A 1 159 ? 9.581 -15.296 -4.376 1.00 80.75 159 PHE A O 1
ATOM 1141 N N . ASN A 1 160 ? 9.255 -16.986 -5.803 1.00 79.31 160 ASN A N 1
ATOM 1142 C CA . ASN A 1 160 ? 8.116 -16.347 -6.469 1.00 79.31 160 ASN A CA 1
ATOM 1143 C C . ASN A 1 160 ? 6.826 -16.485 -5.636 1.00 79.31 160 ASN A C 1
ATOM 1145 O O . ASN A 1 160 ? 6.057 -17.432 -5.797 1.00 79.31 160 ASN A O 1
ATOM 1149 N N . LEU A 1 161 ? 6.602 -15.529 -4.732 1.00 81.88 161 LEU A N 1
ATOM 1150 C CA . LEU A 1 161 ? 5.455 -15.476 -3.812 1.00 81.88 161 LEU A CA 1
ATOM 1151 C C . LEU A 1 161 ? 4.456 -14.361 -4.174 1.00 81.88 161 LEU A C 1
ATOM 1153 O O . LEU A 1 161 ? 3.694 -13.893 -3.327 1.00 81.88 161 LEU A O 1
ATOM 1157 N N . ARG A 1 162 ? 4.423 -13.937 -5.443 1.00 75.62 162 ARG A N 1
ATOM 1158 C CA . ARG A 1 162 ? 3.553 -12.843 -5.910 1.00 75.62 162 ARG A CA 1
ATOM 1159 C C . ARG A 1 162 ? 2.060 -13.158 -5.792 1.00 75.62 162 ARG A C 1
ATOM 1161 O O . ARG A 1 162 ? 1.293 -12.315 -5.348 1.00 75.62 162 ARG A O 1
ATOM 1168 N N . LEU A 1 163 ? 1.642 -14.380 -6.115 1.00 78.81 163 LEU A N 1
ATOM 1169 C CA . LEU A 1 163 ? 0.243 -14.818 -5.994 1.00 78.81 163 LEU A CA 1
ATOM 1170 C C . LEU A 1 163 ? -0.305 -14.767 -4.552 1.00 78.81 163 LEU A C 1
ATOM 1172 O O . LEU A 1 163 ? -1.346 -14.142 -4.338 1.00 78.81 163 LEU A O 1
ATOM 1176 N N . PRO A 1 164 ? 0.360 -15.365 -3.543 1.00 81.75 164 PRO A N 1
ATOM 1177 C CA . PRO A 1 164 ? -0.107 -15.263 -2.160 1.00 81.75 164 PRO A CA 1
ATOM 1178 C C . PRO A 1 164 ? -0.033 -13.828 -1.619 1.00 81.75 164 PRO A C 1
ATOM 1180 O O . PRO A 1 164 ? -0.923 -13.415 -0.871 1.00 81.75 164 PRO A O 1
ATOM 1183 N N . ALA A 1 165 ? 0.954 -13.035 -2.050 1.00 81.31 165 ALA A N 1
ATOM 1184 C CA . ALA A 1 165 ? 0.995 -11.610 -1.740 1.00 81.31 165 ALA A CA 1
ATOM 1185 C C . ALA A 1 165 ? -0.238 -10.861 -2.280 1.00 81.31 165 ALA A C 1
ATOM 1187 O O . ALA A 1 165 ? -0.811 -10.043 -1.559 1.00 81.31 165 ALA A O 1
ATOM 1188 N N . ALA A 1 166 ? -0.705 -11.188 -3.490 1.00 80.06 166 ALA A N 1
ATOM 1189 C CA . ALA A 1 166 ? -1.906 -10.592 -4.077 1.00 80.06 166 ALA A CA 1
ATOM 1190 C C . ALA A 1 166 ? -3.159 -10.860 -3.254 1.00 80.06 166 ALA A C 1
ATOM 1192 O O . ALA A 1 166 ? -3.910 -9.929 -2.962 1.00 80.06 166 ALA A O 1
ATOM 1193 N N . GLY A 1 167 ? -3.346 -12.103 -2.808 1.00 83.81 167 GLY A N 1
ATOM 1194 C CA . GLY A 1 167 ? -4.453 -12.453 -1.919 1.00 83.81 167 GLY A CA 1
ATOM 1195 C C . GLY A 1 167 ? -4.437 -11.635 -0.624 1.00 83.81 167 GLY A C 1
ATOM 1196 O O . GLY A 1 167 ? -5.469 -11.103 -0.216 1.00 83.81 167 GLY A O 1
ATOM 1197 N N . CYS A 1 168 ? -3.259 -11.468 -0.016 1.00 85.56 168 CYS A N 1
ATOM 1198 C CA . CYS A 1 168 ? -3.095 -10.702 1.221 1.00 85.56 168 CYS A CA 1
ATOM 1199 C C . CYS A 1 168 ? -3.394 -9.207 1.034 1.00 85.56 168 CYS A C 1
ATOM 1201 O O . CYS A 1 168 ? -4.129 -8.617 1.830 1.00 85.56 168 CYS A O 1
ATOM 1203 N N . VAL A 1 169 ? -2.861 -8.598 -0.030 1.00 83.56 169 VAL A N 1
ATOM 1204 C CA . VAL A 1 169 ? -3.082 -7.178 -0.343 1.00 83.56 169 VAL A CA 1
ATOM 1205 C C . VAL A 1 169 ? -4.554 -6.911 -0.653 1.00 83.56 169 VAL A C 1
ATOM 1207 O O . VAL A 1 169 ? -5.113 -5.942 -0.146 1.00 83.56 169 VAL A O 1
ATOM 1210 N N . MET A 1 170 ? -5.208 -7.793 -1.411 1.00 84.75 170 MET A N 1
ATOM 1211 C CA . MET A 1 170 ? -6.627 -7.661 -1.757 1.00 84.75 170 MET A CA 1
ATOM 1212 C C . MET A 1 170 ? -7.544 -7.837 -0.543 1.00 84.75 170 MET A C 1
ATOM 1214 O O . MET A 1 170 ? -8.486 -7.063 -0.366 1.00 84.75 170 MET A O 1
ATOM 1218 N N . ALA A 1 171 ? -7.256 -8.808 0.329 1.00 86.44 171 ALA A N 1
ATOM 1219 C CA . ALA A 1 171 ? -8.002 -8.998 1.573 1.00 86.44 171 ALA A CA 1
ATOM 1220 C C . ALA A 1 171 ? -7.890 -7.771 2.492 1.00 86.44 171 ALA A C 1
ATOM 1222 O O . ALA A 1 171 ? -8.884 -7.321 3.066 1.00 86.44 171 ALA A O 1
ATOM 1223 N N . PHE A 1 172 ? -6.694 -7.188 2.591 1.00 85.56 172 PHE A N 1
ATOM 1224 C CA . PHE A 1 172 ? -6.476 -5.962 3.348 1.00 85.56 172 PHE A CA 1
ATOM 1225 C C . PHE A 1 172 ? -7.146 -4.742 2.702 1.00 85.56 172 PHE A C 1
ATOM 1227 O O . PHE A 1 172 ? -7.762 -3.946 3.407 1.00 85.56 172 PHE A O 1
ATOM 1234 N N . ALA A 1 173 ? -7.092 -4.606 1.376 1.00 84.50 173 ALA A N 1
ATOM 1235 C CA . ALA A 1 173 ? -7.769 -3.534 0.648 1.00 84.50 173 ALA A CA 1
ATOM 1236 C C . ALA A 1 173 ? -9.286 -3.561 0.893 1.00 84.50 173 ALA A C 1
ATOM 1238 O O . ALA A 1 173 ? -9.878 -2.534 1.231 1.00 84.50 173 ALA A O 1
ATOM 1239 N N . ALA A 1 174 ? -9.898 -4.748 0.813 1.00 86.62 174 ALA A N 1
ATOM 1240 C CA . ALA A 1 174 ? -11.314 -4.947 1.113 1.00 86.62 174 ALA A CA 1
ATOM 1241 C C . ALA A 1 174 ? -11.650 -4.550 2.558 1.00 86.62 174 ALA A C 1
ATOM 1243 O O . ALA A 1 174 ? -12.630 -3.843 2.796 1.00 86.62 174 ALA A O 1
ATOM 1244 N N . TRP A 1 175 ? -10.808 -4.943 3.517 1.00 85.81 175 TRP A N 1
ATOM 1245 C CA . TRP A 1 175 ? -10.964 -4.549 4.915 1.00 85.81 175 TRP A CA 1
ATOM 1246 C C . TRP A 1 175 ? -10.823 -3.040 5.134 1.00 85.81 175 TRP A C 1
ATOM 1248 O O . TRP A 1 175 ? -11.573 -2.456 5.914 1.00 85.81 175 TRP A O 1
ATOM 1258 N N . MET A 1 176 ? -9.889 -2.380 4.453 1.00 83.75 176 MET A N 1
ATOM 1259 C CA . MET A 1 176 ? -9.687 -0.935 4.571 1.00 83.75 176 MET A CA 1
ATOM 1260 C C . MET A 1 176 ? -10.899 -0.161 4.046 1.00 83.75 176 MET A C 1
ATOM 1262 O O . MET A 1 176 ? -11.393 0.738 4.729 1.00 83.75 176 MET A O 1
ATOM 1266 N N . VAL A 1 177 ? -11.466 -0.571 2.907 1.00 87.06 177 VAL A N 1
ATOM 1267 C CA . VAL A 1 177 ? -12.727 0.009 2.417 1.00 87.06 177 VAL A CA 1
ATOM 1268 C C . VAL A 1 177 ? -13.867 -0.263 3.402 1.00 87.06 177 VAL A C 1
ATOM 1270 O O . VAL A 1 177 ? -14.549 0.674 3.811 1.00 87.06 177 VAL A O 1
ATOM 1273 N N . TYR A 1 178 ? -14.035 -1.511 3.847 1.00 86.88 178 TYR A N 1
ATOM 1274 C CA . TYR A 1 178 ? -15.093 -1.892 4.787 1.00 86.88 178 TYR A CA 1
ATOM 1275 C C . TYR A 1 178 ? -15.005 -1.129 6.117 1.00 86.88 178 TYR A C 1
ATOM 1277 O O . TYR A 1 178 ? -15.984 -0.522 6.544 1.00 86.88 178 TYR A O 1
ATOM 1285 N N . SER A 1 179 ? -13.835 -1.116 6.759 1.00 84.81 179 SER A N 1
ATOM 1286 C CA . SER A 1 179 ? -13.619 -0.450 8.048 1.00 84.81 179 SER A CA 1
ATOM 1287 C C . SER A 1 179 ? -13.804 1.064 7.940 1.00 84.81 179 SER A C 1
ATOM 1289 O O . SER A 1 179 ? -14.416 1.669 8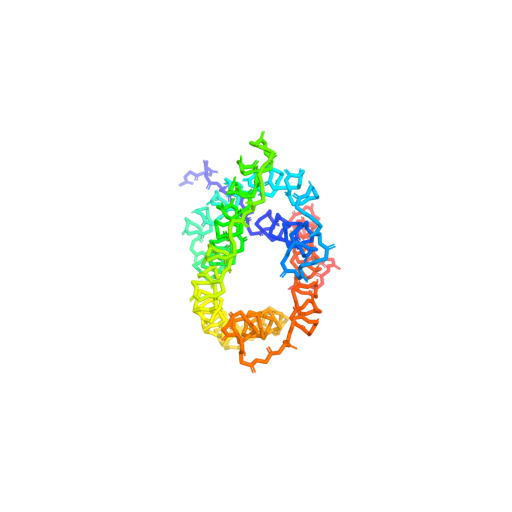.820 1.00 84.81 179 SER A O 1
ATOM 1291 N N . GLY A 1 180 ? -13.354 1.681 6.844 1.00 83.12 180 GLY A N 1
ATOM 1292 C CA . GLY A 1 180 ? -13.581 3.100 6.588 1.00 83.12 180 GLY A CA 1
ATOM 1293 C C . GLY A 1 180 ? -15.061 3.430 6.370 1.00 83.12 180 GLY A C 1
ATOM 1294 O O . GLY A 1 180 ? -15.580 4.362 6.987 1.00 83.12 180 GLY A O 1
ATOM 1295 N N . SER A 1 181 ? -15.785 2.633 5.578 1.00 84.75 181 SER A N 1
ATOM 1296 C CA . SER A 1 181 ? -17.236 2.791 5.403 1.00 84.75 181 SER A CA 1
ATOM 1297 C C . SER A 1 181 ? -18.005 2.563 6.707 1.00 84.75 181 SER A C 1
ATOM 1299 O O . SER A 1 181 ? -18.913 3.329 7.028 1.00 84.75 181 SER A O 1
ATOM 1301 N N . ALA A 1 182 ? -17.620 1.565 7.501 1.00 81.81 182 ALA A N 1
ATOM 1302 C CA . ALA A 1 182 ? -18.246 1.260 8.782 1.00 81.81 182 ALA A CA 1
ATOM 1303 C C . ALA A 1 182 ? -18.045 2.387 9.813 1.00 81.81 182 ALA A C 1
ATOM 1305 O O . ALA A 1 182 ? -18.994 2.762 10.508 1.00 81.81 182 ALA A O 1
ATOM 1306 N N . MET A 1 183 ? -16.853 2.992 9.861 1.00 81.12 183 MET A N 1
ATOM 1307 C CA . MET A 1 183 ? -16.574 4.169 10.693 1.00 81.12 183 MET A CA 1
ATOM 1308 C C . MET A 1 183 ? -17.354 5.415 10.247 1.00 81.12 183 MET A C 1
ATOM 1310 O O . MET A 1 183 ? -17.859 6.160 11.095 1.00 81.12 183 MET A O 1
ATOM 1314 N N . LEU A 1 184 ? -17.508 5.629 8.933 1.00 82.56 184 LEU A N 1
ATOM 1315 C CA . LEU A 1 184 ? -18.367 6.697 8.407 1.00 82.56 184 LEU A CA 1
ATOM 1316 C C . LEU A 1 184 ? -19.825 6.483 8.814 1.00 82.56 184 LEU A C 1
ATOM 1318 O O . LEU A 1 184 ? -20.463 7.409 9.308 1.00 82.56 184 LEU A O 1
ATOM 1322 N N . MET A 1 185 ? -20.343 5.262 8.667 1.00 80.56 185 MET A N 1
ATOM 1323 C CA . MET A 1 185 ? -21.714 4.926 9.055 1.00 80.56 185 MET A CA 1
ATOM 1324 C C . MET A 1 185 ? -21.941 5.080 10.559 1.00 80.56 185 MET A C 1
ATOM 1326 O O . MET A 1 185 ? -22.984 5.587 10.957 1.00 80.56 185 MET A O 1
ATOM 1330 N N . HIS A 1 186 ? -20.975 4.697 11.398 1.00 82.62 186 HIS A N 1
ATOM 1331 C CA . HIS A 1 186 ? -21.054 4.911 12.844 1.00 82.62 186 HIS A CA 1
ATOM 1332 C C . HIS A 1 186 ? -21.173 6.398 13.190 1.00 82.62 186 HIS A C 1
ATOM 1334 O O . HIS A 1 186 ? -22.029 6.785 13.984 1.00 82.62 186 HIS A O 1
ATOM 1340 N N . THR A 1 187 ? -20.347 7.228 12.553 1.00 79.44 187 THR A N 1
ATOM 1341 C CA . THR A 1 187 ? -20.352 8.679 12.763 1.00 79.44 187 THR A CA 1
ATOM 1342 C C . THR A 1 187 ? -21.639 9.322 12.242 1.00 79.44 187 THR A C 1
ATOM 1344 O O . THR A 1 187 ? -22.206 10.179 12.912 1.00 79.44 187 THR A O 1
ATOM 1347 N N . ALA A 1 188 ? -22.139 8.882 11.085 1.00 79.06 188 ALA A N 1
ATOM 1348 C CA . ALA A 1 188 ? -23.349 9.423 10.465 1.00 79.06 188 ALA A CA 1
ATOM 1349 C C . ALA A 1 188 ? -24.645 8.986 11.171 1.00 79.06 188 ALA A C 1
ATOM 1351 O O . ALA A 1 188 ? -25.593 9.760 11.252 1.00 79.06 188 ALA A O 1
ATOM 1352 N N . LEU A 1 189 ? -24.701 7.747 11.671 1.00 77.62 189 LEU A N 1
ATOM 1353 C CA . LEU A 1 189 ? -25.904 7.160 12.275 1.00 77.62 189 LEU A CA 1
ATOM 1354 C C . LEU A 1 189 ? -25.917 7.251 13.807 1.00 77.62 189 LEU A C 1
ATOM 1356 O O . LEU A 1 189 ? -26.919 6.888 14.421 1.00 77.62 189 LEU A O 1
ATOM 1360 N N . GLY A 1 190 ? -24.812 7.670 14.433 1.00 75.94 190 GLY A N 1
ATOM 1361 C CA . GLY A 1 190 ? -24.675 7.774 15.890 1.00 75.94 190 GLY A CA 1
ATOM 1362 C C . GLY A 1 190 ? -24.756 6.433 16.635 1.00 75.94 190 GLY A C 1
ATOM 1363 O O . GLY A 1 190 ? -24.893 6.417 17.856 1.00 75.94 190 GLY A O 1
ATOM 1364 N N . ARG A 1 191 ? -24.702 5.302 15.919 1.00 74.44 191 ARG A N 1
ATOM 1365 C CA . ARG A 1 191 ? -24.798 3.941 16.472 1.00 74.44 191 ARG A CA 1
ATOM 1366 C C . ARG A 1 191 ? -23.904 2.969 15.709 1.00 74.44 191 ARG A C 1
ATOM 1368 O O . ARG A 1 191 ? -23.730 3.101 14.498 1.00 74.44 191 ARG A O 1
ATOM 1375 N N . LYS A 1 192 ? -23.355 1.961 16.398 1.00 71.50 192 LYS A N 1
ATOM 1376 C CA . LYS A 1 192 ? -22.562 0.892 15.761 1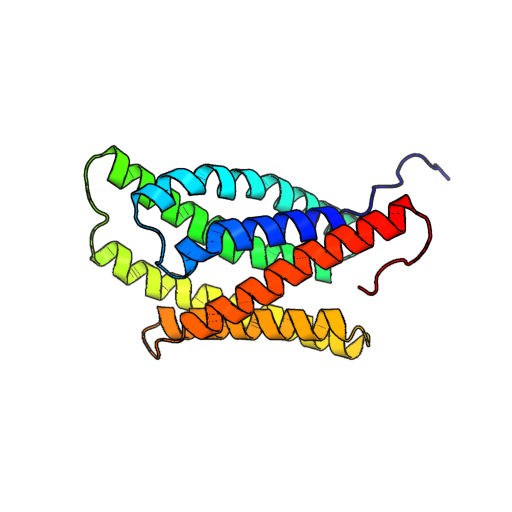.00 71.50 192 LYS A CA 1
ATOM 1377 C C . LYS A 1 192 ? -23.483 -0.022 14.961 1.00 71.50 192 LYS A C 1
ATOM 1379 O O . LYS A 1 192 ? -24.244 -0.787 15.540 1.00 71.50 192 LYS A O 1
ATOM 1384 N N . VAL A 1 193 ? -23.404 0.083 13.636 1.00 70.88 193 VAL A N 1
ATOM 1385 C CA . VAL A 1 193 ? -24.159 -0.767 12.698 1.00 70.88 193 VAL A CA 1
ATOM 1386 C C . VAL A 1 193 ? -23.320 -1.947 12.211 1.00 70.88 193 VAL A C 1
ATOM 1388 O O . VAL A 1 193 ? -23.854 -3.030 12.006 1.00 70.88 193 VAL A O 1
ATOM 1391 N N . LEU A 1 194 ? -22.009 -1.754 12.058 1.00 72.50 194 LEU A N 1
ATOM 1392 C CA . LEU A 1 194 ? -21.081 -2.754 11.537 1.00 72.50 194 LEU A CA 1
ATOM 1393 C C . LEU A 1 194 ? -19.900 -2.931 12.507 1.00 72.50 194 LEU A C 1
ATOM 1395 O O . LEU A 1 194 ? -19.424 -1.930 13.050 1.00 72.50 194 LEU A O 1
ATOM 1399 N N . PRO A 1 195 ? -19.430 -4.168 12.759 1.00 68.31 195 PRO A N 1
ATOM 1400 C CA . PRO A 1 195 ? -18.233 -4.405 13.556 1.00 68.31 195 PRO A CA 1
ATOM 1401 C C . PRO A 1 195 ? -16.988 -4.034 12.743 1.00 68.31 195 PRO A C 1
ATOM 1403 O O . PRO A 1 195 ? -16.804 -4.553 11.643 1.00 68.31 195 PRO A O 1
ATOM 1406 N N . TYR A 1 196 ? -16.152 -3.150 13.286 1.00 67.69 196 TYR A N 1
ATOM 1407 C CA . TYR A 1 196 ? -14.853 -2.751 12.742 1.00 67.69 196 TYR A CA 1
ATOM 1408 C C . TYR A 1 196 ? -13.835 -2.581 13.869 1.00 67.69 196 TYR A C 1
ATOM 1410 O O . TYR A 1 196 ? -14.266 -2.243 15.002 1.00 67.69 196 TYR A O 1
#

Organism: NCBI:txid2838608

Secondary structure (DSSP, 8-state):
---TT-PPP-HHHHHHHHHHHHHHHHHHHTT-S-HHHHHHHHHHHHHHHHHHHHHHHHHHHTT-HHHHHHHHHHHIIIIIHHHHHHHHHHHHHHTT-PPPHHHHHHHHHHHHHHHHHHHHHHHHHHHHHHHTT-HHHHHHHHHHHHHHHHHHHHHTTS---HHHHHHHHHHHHHHHHHHHHHHHHHHHHSS--S--

pLDDT: mean 76.39, std 8.82, range [32.12, 88.5]

Radius of gyration: 17.75 Å; chains: 1; bounding box: 45×44×54 Å

Foldseek 3Di:
DDPPDPDPQLLLVLLQLLLVLLVLCLCVLLVVDDLVSLLVSLVVSLVSLVSLQVSLVVCVVVVVPLSSCLSVLSCCLRNVLSSVVNVVSNVQVVVVHGDDPVVVLVSLVVNLVSLLVSLVSLLVSLVVCVVVVVVVSSVLSNLQSVLSNLSSCVSVVNDNSSVSSSVSSNVSSVVSSVVSVQVVCCVVVVHRPDDD

Sequence (196 aa):
MNECNKIADPTPLGNIVTGLVLFTLWPVLFGLADTTAMAAVMPWALAAAPLILLTSAQAFRTGNVIGAVANGALSGVTLVQNGVWGAVVVAYTAAGRTVPEPIAAVKGLVDGPAFLAAAFMLLCISLSFARLRNAPMAFFMGVICLGFACMGVSDLGLFNLRLPAAGCVMAFAAWMVYSGSAMLMHTALGRKVLPY